Protein AF-A0A968N9K6-F1 (afdb_monomer)

Foldseek 3Di:
DDDDQLLNVLLCVLVCVVVDPPPPPPDPLVVLVRNDDVLQVPFDAPDPDFQDAKAFDPVLLVLVVVQLQCVQLVLLVVCLVVVVQWALDDPPPDPDSPDRQGRQWEKAQLPLDPPDLVVLQCLLVVPLDFAKDFDGFNAQKGKIFTFRDDWAFSDPPSWTKTKTFGRMMIIGRQAGCPPPPPDPLRHNCVQQVVLLVVVPSPDSCSVLVSLLSRLLNQQLGEYEYEHQDDDDVSSSVSNNVSSYTYGYDYNVVRDPVSSSSSRMTMMIRDDPSRVVVVVVVD

pLDDT: mean 74.85, std 18.44, range [32.0, 96.81]

Mean predicted aligned error: 10.63 Å

Sequence (282 aa):
MTTLSLWQALTAYASGAYAEPLGTKEMPVATMSRVCPPYYAYLPSAYADAALAWFGDPMQMADYTRFVRHALWYAGEYARYAPAQLHGAKKSAVGFAPPSLVFPNGCIDWESIPDTDTFWTEMALSGLSGGGWVDPDLTTIGSTSWEHHRQIVIQENPCLVTVRRRVFSLITSDATLDPYEANPRRQFYPQVVAPLVRLGRQSRNARQAWLRVMFAFCAGKPFVYYSEHTPDPAIIALAAEHGVPFLHLPLSKLPAEHVADHRTFLFAQLSSPQYLTLREHY

Structure (mmCIF, N/CA/C/O backbone):
data_AF-A0A968N9K6-F1
#
_entry.id   AF-A0A968N9K6-F1
#
loop_
_atom_site.group_PDB
_atom_site.id
_atom_site.type_symbol
_atom_site.label_atom_id
_atom_site.label_alt_id
_atom_site.label_comp_id
_atom_site.label_asym_id
_atom_site.label_entity_id
_atom_site.label_seq_id
_atom_site.pdbx_PDB_ins_code
_atom_site.Cartn_x
_atom_site.Cartn_y
_atom_site.Cartn_z
_atom_site.occupancy
_atom_site.B_iso_or_equiv
_atom_site.auth_seq_id
_atom_site.auth_comp_id
_atom_site.auth_asym_id
_atom_site.auth_atom_id
_atom_site.pdbx_PDB_model_num
ATOM 1 N N . MET A 1 1 ? 21.902 -30.862 -8.487 1.00 35.22 1 MET A N 1
ATOM 2 C CA . MET A 1 1 ? 21.796 -29.388 -8.436 1.00 35.22 1 MET A CA 1
ATOM 3 C C . MET A 1 1 ? 20.330 -29.034 -8.267 1.00 35.22 1 MET A C 1
ATOM 5 O O . MET A 1 1 ? 19.568 -29.176 -9.211 1.00 35.22 1 MET A O 1
ATOM 9 N N . THR A 1 2 ? 19.916 -28.691 -7.053 1.00 32.00 2 THR A N 1
ATOM 10 C CA . THR A 1 2 ? 18.544 -28.289 -6.724 1.00 32.00 2 THR A CA 1
ATOM 11 C C . THR A 1 2 ? 18.312 -26.860 -7.206 1.00 32.00 2 THR A C 1
ATOM 13 O O . THR A 1 2 ? 19.017 -25.938 -6.805 1.00 32.00 2 THR A O 1
ATOM 16 N N . THR A 1 3 ? 17.368 -26.673 -8.123 1.00 35.00 3 THR A N 1
ATOM 17 C CA . THR A 1 3 ? 16.977 -25.352 -8.618 1.00 35.00 3 THR A CA 1
ATOM 18 C C . THR A 1 3 ? 16.121 -24.655 -7.568 1.00 35.00 3 THR A C 1
ATOM 20 O O . THR A 1 3 ? 14.994 -25.081 -7.327 1.00 35.00 3 THR A O 1
ATOM 23 N N . LEU A 1 4 ? 16.655 -23.602 -6.946 1.00 38.09 4 LEU A N 1
ATOM 24 C CA . LEU A 1 4 ? 15.855 -22.664 -6.159 1.00 38.09 4 LEU A CA 1
ATOM 25 C C . LEU A 1 4 ? 14.840 -21.995 -7.090 1.00 38.09 4 LEU A C 1
ATOM 27 O O . LEU A 1 4 ? 15.186 -21.577 -8.198 1.00 38.09 4 LEU A O 1
ATOM 31 N N . SER A 1 5 ? 13.589 -21.917 -6.648 1.00 49.44 5 SER A N 1
ATOM 32 C CA . SER A 1 5 ? 12.586 -21.095 -7.324 1.00 49.44 5 SER A CA 1
ATOM 33 C C . SER A 1 5 ? 12.990 -19.617 -7.254 1.00 49.44 5 SER A C 1
ATOM 35 O O . SER A 1 5 ? 13.683 -19.201 -6.321 1.00 49.44 5 SER A O 1
ATOM 37 N N . LEU A 1 6 ? 12.533 -18.821 -8.227 1.00 45.75 6 LEU A N 1
ATOM 38 C CA . LEU A 1 6 ? 12.672 -17.359 -8.230 1.00 45.75 6 LEU A CA 1
ATOM 39 C C . LEU A 1 6 ? 12.293 -16.759 -6.869 1.00 45.75 6 LEU A C 1
ATOM 41 O O . LEU A 1 6 ? 13.007 -15.924 -6.321 1.00 45.75 6 LEU A O 1
ATOM 45 N N . TRP A 1 7 ? 11.220 -17.286 -6.287 1.00 47.84 7 TRP A N 1
ATOM 46 C CA . TRP A 1 7 ? 10.734 -16.907 -4.974 1.00 47.84 7 TRP A CA 1
ATOM 47 C C . TRP A 1 7 ? 11.733 -17.193 -3.866 1.00 47.84 7 TRP A C 1
ATOM 49 O O . TRP A 1 7 ? 12.094 -16.275 -3.154 1.00 47.84 7 TRP A O 1
ATOM 59 N N . GLN A 1 8 ? 12.301 -18.394 -3.776 1.00 51.62 8 GLN A N 1
ATOM 60 C CA . GLN A 1 8 ? 13.286 -18.692 -2.730 1.00 51.62 8 GLN A CA 1
ATOM 61 C C . GLN A 1 8 ? 14.559 -17.834 -2.834 1.00 51.62 8 GLN A C 1
ATOM 63 O O . GLN A 1 8 ? 15.148 -17.498 -1.808 1.00 51.62 8 GLN A O 1
ATOM 68 N N . ALA A 1 9 ? 14.977 -17.455 -4.048 1.00 50.41 9 ALA A N 1
ATOM 69 C CA . ALA A 1 9 ? 16.102 -16.539 -4.246 1.00 50.41 9 ALA A CA 1
ATOM 70 C C . ALA A 1 9 ? 15.764 -15.104 -3.795 1.00 50.41 9 ALA A C 1
ATOM 72 O O . ALA A 1 9 ? 16.579 -14.457 -3.135 1.00 50.41 9 ALA A O 1
ATOM 73 N N . LEU A 1 10 ? 14.548 -14.629 -4.086 1.00 47.53 10 LEU A N 1
ATOM 74 C CA . LEU A 1 10 ? 14.050 -13.324 -3.640 1.00 47.53 10 LEU A CA 1
ATOM 75 C C . LEU A 1 10 ? 13.787 -13.292 -2.124 1.00 47.53 10 LEU A C 1
ATOM 77 O O . LEU A 1 10 ? 14.144 -12.315 -1.472 1.00 47.53 10 LEU A O 1
ATOM 81 N N . THR A 1 11 ? 13.267 -14.370 -1.535 1.00 49.38 11 THR A N 1
ATOM 82 C CA . THR A 1 11 ? 13.037 -14.509 -0.088 1.00 49.38 11 THR A CA 1
ATOM 83 C C . THR A 1 11 ? 14.357 -14.581 0.688 1.00 49.38 11 THR A C 1
ATOM 85 O O . THR A 1 11 ? 14.479 -13.956 1.740 1.00 49.38 11 THR A O 1
ATOM 88 N N . ALA A 1 12 ? 15.375 -15.282 0.169 1.00 49.84 12 ALA A N 1
ATOM 89 C CA . ALA A 1 12 ? 16.716 -15.313 0.767 1.00 49.84 12 ALA A CA 1
ATOM 90 C C . ALA A 1 12 ? 17.407 -13.938 0.732 1.00 49.84 12 ALA A C 1
ATOM 92 O O . ALA A 1 12 ? 18.159 -13.589 1.641 1.00 49.84 12 ALA A O 1
ATOM 93 N N . TYR A 1 13 ? 17.127 -13.133 -0.293 1.00 45.72 13 TYR A N 1
ATOM 94 C CA . TYR A 1 13 ? 17.539 -11.735 -0.324 1.00 45.72 13 TYR A CA 1
ATOM 95 C C . TYR A 1 13 ? 16.730 -10.879 0.673 1.00 45.72 13 TYR A C 1
ATOM 97 O O . TYR A 1 13 ? 17.300 -10.094 1.432 1.00 45.72 13 TYR A O 1
ATOM 105 N N . ALA A 1 14 ? 15.407 -11.065 0.736 1.00 45.16 14 ALA A N 1
ATOM 106 C CA . ALA A 1 14 ? 14.503 -10.312 1.608 1.00 45.16 14 ALA A CA 1
ATOM 107 C C . ALA A 1 14 ? 14.769 -10.526 3.110 1.00 45.16 14 ALA A C 1
ATOM 109 O O . ALA A 1 14 ? 14.586 -9.594 3.899 1.00 45.16 14 ALA A O 1
ATOM 110 N N . SER A 1 15 ? 15.245 -11.713 3.502 1.00 46.97 15 SER A N 1
ATOM 111 C CA . SER A 1 15 ? 15.564 -12.071 4.891 1.00 46.97 15 SER A CA 1
ATOM 112 C C . SER A 1 15 ? 16.865 -11.462 5.425 1.00 46.97 15 SER A C 1
ATOM 114 O O . SER A 1 15 ? 17.189 -11.655 6.595 1.00 46.97 15 SER A O 1
ATOM 116 N N . GLY A 1 16 ? 17.621 -10.725 4.602 1.00 41.38 16 GLY A N 1
ATOM 117 C CA . GLY A 1 16 ? 18.909 -10.165 5.015 1.00 41.38 16 GLY A CA 1
ATOM 118 C C . GLY A 1 16 ? 20.018 -11.212 5.150 1.00 41.38 16 GLY A C 1
ATOM 119 O O . GLY A 1 16 ? 21.064 -10.910 5.714 1.00 41.38 16 GLY A O 1
ATOM 120 N N . ALA A 1 17 ? 19.842 -12.423 4.604 1.00 46.47 17 ALA A N 1
ATOM 121 C CA . ALA A 1 17 ? 20.893 -13.448 4.588 1.00 46.47 17 ALA A CA 1
ATOM 122 C C . ALA A 1 17 ? 22.126 -13.045 3.744 1.00 46.47 17 ALA A C 1
ATOM 124 O O . ALA A 1 17 ? 23.172 -13.683 3.831 1.00 46.47 17 ALA A O 1
ATOM 125 N N . TYR A 1 18 ? 22.023 -11.954 2.977 1.00 40.56 18 TYR A N 1
ATOM 126 C CA . TYR A 1 18 ? 23.130 -11.256 2.321 1.00 40.56 18 TYR A CA 1
ATOM 127 C C . TYR A 1 18 ? 23.367 -9.895 2.996 1.00 40.56 18 TYR A C 1
ATOM 129 O O . TYR A 1 18 ? 23.106 -8.845 2.416 1.00 40.56 18 TYR A O 1
ATOM 137 N N . ALA A 1 19 ? 23.823 -9.915 4.249 1.00 34.16 19 ALA A N 1
ATOM 138 C CA . ALA A 1 19 ? 24.175 -8.717 5.018 1.00 34.16 19 ALA A CA 1
ATOM 139 C C . ALA A 1 19 ? 25.636 -8.263 4.824 1.00 34.16 19 ALA A C 1
ATOM 141 O O . ALA A 1 19 ? 26.124 -7.437 5.593 1.00 34.16 19 ALA A O 1
ATOM 142 N N . GLU A 1 20 ? 26.351 -8.777 3.819 1.00 33.53 20 GLU A N 1
ATOM 143 C CA . GLU A 1 20 ? 27.633 -8.187 3.433 1.00 33.53 20 GLU A CA 1
ATOM 144 C C . GLU A 1 20 ? 27.434 -7.126 2.347 1.00 33.53 20 GLU A C 1
ATOM 146 O O . GLU A 1 20 ? 26.631 -7.325 1.427 1.00 33.53 20 GLU A O 1
ATOM 151 N N . PRO A 1 21 ? 28.172 -6.002 2.408 1.00 35.03 21 PRO A N 1
ATOM 152 C CA . PRO A 1 21 ? 28.187 -5.048 1.318 1.00 35.03 21 PRO A CA 1
ATOM 153 C C . PRO A 1 21 ? 28.723 -5.778 0.088 1.00 35.03 21 PRO A C 1
ATOM 155 O O . PRO A 1 21 ? 29.907 -6.103 0.012 1.00 35.03 21 PRO A O 1
ATOM 158 N N . LEU A 1 22 ? 27.850 -6.044 -0.885 1.00 39.09 22 LEU A N 1
ATOM 159 C CA . LEU A 1 22 ? 28.257 -6.460 -2.222 1.00 39.09 22 LEU A CA 1
ATOM 160 C C . LEU A 1 22 ? 29.026 -5.292 -2.846 1.00 39.09 22 LEU A C 1
ATOM 162 O O . LEU A 1 22 ? 28.484 -4.478 -3.593 1.00 39.09 22 LEU A O 1
ATOM 166 N N . GLY A 1 23 ? 30.309 -5.185 -2.508 1.00 35.34 23 GLY A N 1
ATOM 167 C CA . GLY A 1 23 ? 31.266 -4.444 -3.302 1.00 35.34 23 GLY A CA 1
ATOM 168 C C . GLY A 1 23 ? 31.268 -5.079 -4.680 1.00 35.34 23 GLY A C 1
ATOM 169 O O . GLY A 1 23 ? 31.689 -6.221 -4.786 1.00 35.34 23 GLY A O 1
ATOM 170 N N . THR A 1 24 ? 30.699 -4.376 -5.665 1.00 36.84 24 THR A N 1
ATOM 171 C CA . THR A 1 24 ? 30.835 -4.516 -7.134 1.00 36.84 24 THR A CA 1
ATOM 172 C C . THR A 1 24 ? 31.089 -5.914 -7.722 1.00 36.84 24 THR A C 1
ATOM 174 O O . THR A 1 24 ? 31.651 -6.024 -8.808 1.00 36.84 24 THR A O 1
ATOM 177 N N . LYS A 1 25 ? 30.695 -7.001 -7.058 1.00 35.78 25 LYS A N 1
ATOM 178 C CA . LYS A 1 25 ? 30.756 -8.346 -7.615 1.00 35.78 25 LYS A CA 1
ATOM 179 C C . LYS A 1 25 ? 29.511 -8.507 -8.458 1.00 35.78 25 LYS A C 1
ATOM 181 O O . LYS A 1 25 ? 28.428 -8.765 -7.938 1.00 35.78 25 LYS A O 1
ATOM 186 N N . GLU A 1 26 ? 29.693 -8.281 -9.752 1.00 36.19 26 GLU A N 1
ATOM 187 C CA . GLU A 1 26 ? 28.738 -8.627 -10.795 1.00 36.19 26 GLU A CA 1
ATOM 188 C C . GLU A 1 26 ? 28.178 -10.025 -10.512 1.00 36.19 26 GLU A C 1
ATOM 190 O O . GLU A 1 26 ? 28.916 -11.014 -10.451 1.00 36.19 26 GLU A O 1
ATOM 195 N N . MET A 1 27 ? 26.867 -10.110 -10.276 1.00 37.47 27 MET A N 1
ATOM 196 C CA . MET A 1 27 ? 26.201 -11.405 -10.267 1.00 37.47 27 MET A CA 1
ATOM 197 C C . MET A 1 27 ? 26.326 -12.001 -11.676 1.00 37.47 27 MET A C 1
ATOM 199 O O . MET A 1 27 ? 26.042 -11.304 -12.650 1.00 37.47 27 MET A O 1
ATOM 203 N N . PRO A 1 28 ? 26.737 -13.273 -11.821 1.00 35.06 28 PRO A N 1
ATOM 204 C CA . PRO A 1 28 ? 26.921 -13.869 -13.136 1.00 35.06 28 PRO A CA 1
ATOM 205 C C . PRO A 1 28 ? 25.602 -13.877 -13.923 1.00 35.06 28 PRO A C 1
ATOM 207 O O . PRO A 1 28 ? 24.586 -14.399 -13.460 1.00 35.06 28 PRO A O 1
ATOM 210 N N . VAL A 1 29 ? 25.656 -13.328 -15.140 1.00 38.12 29 VAL A N 1
ATOM 211 C CA . VAL A 1 29 ? 24.548 -13.119 -16.098 1.00 38.12 29 VAL A CA 1
ATOM 212 C C . VAL A 1 29 ? 23.684 -14.374 -16.319 1.00 38.12 29 VAL A C 1
ATOM 214 O O . VAL A 1 29 ? 22.474 -14.280 -16.521 1.00 38.12 29 VAL A O 1
ATOM 217 N N . ALA A 1 30 ? 24.264 -15.573 -16.199 1.00 32.09 30 ALA A N 1
ATOM 218 C CA . ALA A 1 30 ? 23.545 -16.842 -16.346 1.00 32.09 30 ALA A CA 1
ATOM 219 C C . ALA A 1 30 ? 22.471 -17.081 -15.262 1.00 32.09 30 ALA A C 1
ATOM 221 O O . ALA A 1 30 ? 21.469 -17.746 -15.529 1.00 32.09 30 ALA A O 1
ATOM 222 N N . THR A 1 31 ? 22.635 -16.510 -14.064 1.00 40.12 31 THR A N 1
ATOM 223 C CA . THR A 1 31 ? 21.651 -16.603 -12.973 1.00 40.12 31 THR A CA 1
ATOM 224 C C . THR A 1 31 ? 20.491 -15.622 -13.180 1.00 40.12 31 THR A C 1
ATOM 226 O O . THR A 1 31 ? 19.379 -15.898 -12.742 1.00 40.12 31 THR A O 1
ATOM 229 N N . MET A 1 32 ? 20.713 -14.517 -13.905 1.00 35.72 32 MET A N 1
ATOM 230 C CA . MET A 1 32 ? 19.712 -13.463 -14.127 1.00 35.72 32 MET A CA 1
ATOM 231 C C . MET A 1 32 ? 18.606 -13.869 -15.114 1.00 35.72 32 MET A C 1
ATOM 233 O O . MET A 1 32 ? 17.462 -13.457 -14.937 1.00 35.72 32 MET A O 1
ATOM 237 N N . SER A 1 33 ? 18.885 -14.747 -16.092 1.00 37.03 33 SER A N 1
ATOM 238 C CA . SER A 1 33 ? 17.861 -15.189 -17.066 1.00 37.03 33 SER A CA 1
ATOM 239 C C . SER A 1 33 ? 16.716 -16.013 -16.454 1.00 37.03 33 SER A C 1
ATOM 241 O O . SER A 1 33 ? 15.675 -16.178 -17.080 1.00 37.03 33 SER A O 1
ATOM 243 N N . ARG A 1 34 ? 16.878 -16.507 -15.216 1.00 46.59 34 ARG A N 1
ATOM 244 C CA . ARG A 1 34 ? 15.819 -17.193 -14.451 1.00 46.59 34 ARG A CA 1
ATOM 245 C C . ARG A 1 34 ? 15.065 -16.275 -13.483 1.00 46.59 34 ARG A C 1
ATOM 247 O O . ARG A 1 34 ? 14.160 -16.748 -12.801 1.00 46.59 34 ARG A O 1
ATOM 254 N N . VAL A 1 35 ? 15.464 -15.004 -13.388 1.00 60.84 35 VAL A N 1
ATOM 255 C CA . VAL A 1 35 ? 14.950 -14.040 -12.402 1.00 60.84 35 VAL A CA 1
ATOM 256 C C . VAL A 1 35 ? 13.948 -13.064 -13.010 1.00 60.84 35 VAL A C 1
ATOM 258 O O . VAL A 1 35 ? 13.033 -12.618 -12.324 1.00 60.84 35 VAL A O 1
ATOM 261 N N . CYS A 1 36 ? 14.077 -12.767 -14.301 1.00 65.19 36 CYS A N 1
ATOM 262 C CA . CYS A 1 36 ? 13.123 -11.930 -15.012 1.00 65.19 36 CYS A CA 1
ATOM 263 C C . CYS A 1 36 ? 11.962 -12.784 -15.551 1.00 65.19 36 CYS A C 1
ATOM 265 O O . CYS A 1 36 ? 12.223 -13.764 -16.257 1.00 65.19 36 CYS A O 1
ATOM 267 N N . PRO A 1 37 ? 10.693 -12.448 -15.249 1.00 76.50 37 PRO A N 1
ATOM 268 C CA . PRO A 1 37 ? 9.554 -13.085 -15.892 1.00 76.50 37 PRO A CA 1
ATOM 269 C C . PRO A 1 37 ? 9.687 -13.073 -17.424 1.00 76.50 37 PRO A C 1
ATOM 271 O O . PRO A 1 37 ? 10.064 -12.048 -18.000 1.00 76.50 37 PRO A O 1
ATOM 274 N N . PRO A 1 38 ? 9.379 -14.192 -18.106 1.00 77.81 38 PRO A N 1
ATOM 275 C CA . PRO A 1 38 ? 9.719 -14.373 -19.516 1.00 77.81 38 PRO A CA 1
ATOM 276 C C . PRO A 1 38 ? 9.086 -13.307 -20.412 1.00 77.81 38 PRO A C 1
ATOM 278 O O . PRO A 1 38 ? 9.705 -12.875 -21.376 1.00 77.81 38 PRO A O 1
ATOM 281 N N . TYR A 1 39 ? 7.890 -12.824 -20.076 1.00 80.81 39 TYR A N 1
ATOM 282 C CA . TYR A 1 39 ? 7.190 -11.821 -20.875 1.00 80.81 39 TYR A CA 1
ATOM 283 C C . TYR A 1 39 ? 7.886 -10.449 -20.898 1.00 80.81 39 TYR A C 1
ATOM 285 O O . TYR A 1 39 ? 7.716 -9.731 -21.875 1.00 80.81 39 TYR A O 1
ATOM 293 N N . TYR A 1 40 ? 8.722 -10.096 -19.911 1.00 82.81 40 TYR A N 1
ATOM 294 C CA . TYR A 1 40 ? 9.534 -8.870 -19.977 1.00 82.81 40 TYR A CA 1
ATOM 295 C C . TYR A 1 40 ? 10.735 -8.998 -20.919 1.00 82.81 40 TYR A C 1
ATOM 297 O O . TYR A 1 40 ? 11.210 -7.992 -21.445 1.00 82.81 40 TYR A O 1
ATOM 305 N N . ALA A 1 41 ? 11.236 -10.217 -21.135 1.00 82.00 41 ALA A N 1
ATOM 306 C CA . ALA A 1 41 ? 12.383 -10.467 -22.006 1.00 82.00 41 ALA A CA 1
ATOM 307 C C . ALA A 1 41 ? 12.020 -10.367 -23.498 1.00 82.00 41 ALA A C 1
ATOM 309 O O . ALA A 1 41 ? 12.891 -10.116 -24.328 1.00 82.00 41 ALA A O 1
ATOM 310 N N . TYR A 1 42 ? 10.738 -10.544 -23.834 1.00 81.50 42 TYR A N 1
ATOM 311 C CA . TYR A 1 42 ? 10.233 -10.520 -25.211 1.00 81.50 42 TYR A CA 1
ATOM 312 C C . TYR A 1 42 ? 9.569 -9.197 -25.605 1.00 81.50 42 TYR A C 1
ATOM 314 O O . TYR A 1 42 ? 9.016 -9.099 -26.701 1.00 81.50 42 TYR A O 1
ATOM 322 N N . LEU A 1 43 ? 9.605 -8.182 -24.737 1.00 81.44 43 LEU A N 1
ATOM 323 C CA . LEU A 1 43 ? 9.055 -6.876 -25.083 1.00 81.44 43 LEU A CA 1
ATOM 324 C C . LEU A 1 43 ? 9.843 -6.227 -26.228 1.00 81.44 43 LEU A C 1
ATOM 326 O O . LEU A 1 43 ? 11.054 -6.429 -26.348 1.00 81.44 43 LEU A O 1
ATOM 330 N N . PRO A 1 44 ? 9.186 -5.410 -27.068 1.00 76.62 44 PRO A N 1
ATOM 331 C CA . PRO A 1 44 ? 9.914 -4.589 -28.022 1.00 76.62 44 PRO A CA 1
ATOM 332 C C . PRO A 1 44 ? 10.876 -3.672 -27.261 1.00 76.62 44 PRO A C 1
ATOM 334 O O . PRO A 1 44 ? 10.564 -3.235 -26.150 1.00 76.62 44 PRO A O 1
ATOM 337 N N . SER A 1 45 ? 12.035 -3.361 -27.850 1.00 74.06 45 SER A N 1
ATOM 338 C CA . SER A 1 45 ? 12.956 -2.369 -27.281 1.00 74.06 45 SER A CA 1
ATOM 339 C C . SER A 1 45 ? 12.193 -1.088 -26.960 1.00 74.06 45 SER A C 1
ATOM 341 O O . SER A 1 45 ? 11.357 -0.658 -27.760 1.00 74.06 45 SER A O 1
ATOM 343 N N . ALA A 1 46 ? 12.486 -0.466 -25.817 1.00 65.50 46 ALA A N 1
ATOM 344 C CA . ALA A 1 46 ? 12.047 0.895 -25.562 1.00 65.50 46 ALA A CA 1
ATOM 345 C C . ALA A 1 46 ? 12.707 1.791 -26.626 1.00 65.50 46 ALA A C 1
ATOM 347 O O . ALA A 1 46 ? 13.859 2.197 -26.494 1.00 65.50 46 ALA A O 1
ATOM 348 N N . TYR A 1 47 ? 12.028 2.016 -27.754 1.00 57.03 47 TYR A N 1
ATOM 349 C CA . TYR A 1 47 ? 12.367 3.111 -28.661 1.00 57.03 47 TYR A CA 1
ATOM 350 C C . TYR A 1 47 ? 12.337 4.415 -27.849 1.00 57.03 47 TYR A C 1
ATOM 352 O O . TYR A 1 47 ? 11.714 4.429 -26.795 1.00 57.03 47 TYR A O 1
ATOM 360 N N . ALA A 1 48 ? 13.024 5.463 -28.320 1.00 53.81 48 ALA A N 1
ATOM 361 C CA . ALA A 1 48 ? 13.440 6.692 -27.613 1.00 53.81 48 ALA A CA 1
ATOM 362 C C . ALA A 1 48 ? 12.401 7.471 -26.757 1.00 53.81 48 ALA A C 1
ATOM 364 O O . ALA A 1 48 ? 12.721 8.538 -26.233 1.00 53.81 48 ALA A O 1
ATOM 365 N N . ASP A 1 49 ? 11.184 6.967 -26.604 1.00 55.91 49 ASP A N 1
ATOM 366 C CA . ASP A 1 49 ? 10.199 7.402 -25.631 1.00 55.91 49 ASP A CA 1
ATOM 367 C C . ASP A 1 49 ? 10.710 7.195 -24.198 1.00 55.91 49 ASP A C 1
ATOM 369 O O . ASP A 1 49 ? 11.231 6.140 -23.823 1.00 55.91 49 ASP A O 1
ATOM 373 N N . ALA A 1 50 ? 10.525 8.219 -23.366 1.00 58.62 50 ALA A N 1
ATOM 374 C CA . ALA A 1 50 ? 10.733 8.100 -21.931 1.00 58.62 50 ALA A CA 1
ATOM 375 C C . ALA A 1 50 ? 9.797 7.026 -21.342 1.00 58.62 50 ALA A C 1
ATOM 377 O O . ALA A 1 50 ? 8.712 6.775 -21.868 1.00 58.62 50 ALA A O 1
ATOM 378 N N . ALA A 1 51 ? 10.193 6.403 -20.229 1.00 58.56 51 ALA A N 1
ATOM 379 C CA . ALA A 1 51 ? 9.301 5.516 -19.486 1.00 58.56 51 ALA A CA 1
ATOM 380 C C . ALA A 1 51 ? 8.034 6.286 -19.063 1.00 58.56 51 ALA A C 1
ATOM 382 O O . ALA A 1 51 ? 8.126 7.319 -18.399 1.00 58.56 51 ALA A O 1
ATOM 383 N N . LEU A 1 52 ? 6.862 5.788 -19.464 1.00 63.34 52 LEU A N 1
ATOM 384 C CA . LEU A 1 52 ? 5.560 6.439 -19.264 1.00 63.34 52 LEU A CA 1
ATOM 385 C C . LEU A 1 52 ? 4.612 5.617 -18.384 1.00 63.34 52 LEU A C 1
ATOM 387 O O . LEU A 1 52 ? 3.616 6.157 -17.907 1.00 63.34 52 LEU A O 1
ATOM 391 N N . ALA A 1 53 ? 4.912 4.337 -18.157 1.00 63.44 53 ALA A N 1
ATOM 392 C CA . ALA A 1 53 ? 4.058 3.438 -17.397 1.00 63.44 53 ALA A CA 1
ATOM 393 C C . ALA A 1 53 ? 4.860 2.518 -16.469 1.00 63.44 53 ALA A C 1
ATOM 395 O O . ALA A 1 53 ? 6.033 2.211 -16.708 1.00 63.44 53 ALA A O 1
ATOM 396 N N . TRP A 1 54 ? 4.190 2.070 -15.409 1.00 69.62 54 TRP A N 1
ATOM 397 C CA . TRP A 1 54 ? 4.746 1.205 -14.374 1.00 69.62 54 TRP A CA 1
ATOM 398 C C . TRP A 1 54 ? 3.903 -0.057 -14.263 1.00 69.62 54 TRP A C 1
ATOM 400 O O . TRP A 1 54 ? 2.692 0.022 -14.059 1.00 69.62 54 TRP A O 1
ATOM 410 N N . PHE A 1 55 ? 4.541 -1.216 -14.394 1.00 72.75 55 PHE A N 1
ATOM 411 C CA . PHE A 1 55 ? 3.851 -2.503 -14.411 1.00 72.75 55 PHE A CA 1
ATOM 412 C C . PHE A 1 55 ? 4.554 -3.500 -13.494 1.00 72.75 55 PHE A C 1
ATOM 414 O O . PHE A 1 55 ? 5.785 -3.540 -13.419 1.00 72.75 55 PHE A O 1
ATOM 421 N N . GLY A 1 56 ? 3.758 -4.264 -12.756 1.00 73.94 56 GLY A N 1
ATOM 422 C CA . GLY A 1 56 ? 4.234 -5.315 -11.865 1.00 73.94 56 GLY A CA 1
ATOM 423 C C . GLY A 1 56 ? 4.065 -6.672 -12.518 1.00 73.94 56 GLY A C 1
ATOM 424 O O . GLY A 1 56 ? 3.473 -6.805 -13.581 1.00 73.94 56 GLY A O 1
ATOM 425 N N . ASP A 1 57 ? 4.592 -7.709 -11.884 1.00 77.12 57 ASP A N 1
ATOM 426 C CA . ASP A 1 57 ? 4.277 -9.063 -12.325 1.00 77.12 57 ASP A CA 1
ATOM 427 C C . ASP A 1 57 ? 2.772 -9.359 -12.114 1.00 77.12 57 ASP A C 1
ATOM 429 O O . ASP A 1 57 ? 2.299 -9.196 -10.985 1.00 77.12 57 ASP A O 1
ATOM 433 N N . PRO A 1 58 ? 2.003 -9.779 -13.145 1.00 73.06 58 PRO A N 1
ATOM 434 C CA . PRO A 1 58 ? 0.558 -9.987 -13.020 1.00 73.06 58 PRO A CA 1
ATOM 435 C C . PRO A 1 58 ? 0.168 -10.982 -11.926 1.00 73.06 58 PRO A C 1
ATOM 437 O O . PRO A 1 58 ? -0.836 -10.780 -11.240 1.00 73.06 58 PRO A O 1
ATOM 440 N N . MET A 1 59 ? 0.963 -12.040 -11.722 1.00 73.25 59 MET A N 1
ATOM 441 C CA . MET A 1 59 ? 0.715 -13.002 -10.648 1.00 73.25 59 MET A CA 1
ATOM 442 C C . MET A 1 59 ? 0.947 -12.340 -9.292 1.00 73.25 59 MET A C 1
ATOM 444 O O . MET A 1 59 ? 0.078 -12.411 -8.423 1.00 73.25 59 MET A O 1
ATOM 448 N N . GLN A 1 60 ? 2.052 -11.602 -9.140 1.00 78.38 60 GLN A N 1
ATOM 449 C CA . GLN A 1 60 ? 2.318 -10.839 -7.915 1.00 78.38 60 GLN A CA 1
ATOM 450 C C . GLN A 1 60 ? 1.219 -9.814 -7.625 1.00 78.38 60 GLN A C 1
ATOM 452 O O . GLN A 1 60 ? 0.855 -9.618 -6.469 1.00 78.38 60 GLN A O 1
ATOM 457 N N . MET A 1 61 ? 0.669 -9.168 -8.653 1.00 80.69 61 MET A N 1
ATOM 458 C CA . MET A 1 61 ? -0.392 -8.168 -8.517 1.00 80.69 61 MET A CA 1
ATOM 459 C C . MET A 1 61 ? -1.734 -8.793 -8.126 1.00 80.69 61 MET A C 1
ATOM 461 O O . MET A 1 61 ? -2.431 -8.267 -7.250 1.00 80.69 61 MET A O 1
ATOM 465 N N . ALA A 1 62 ? -2.099 -9.922 -8.739 1.00 83.50 62 ALA A N 1
ATOM 466 C CA . ALA A 1 62 ? -3.301 -10.669 -8.384 1.00 83.50 62 ALA A CA 1
ATOM 467 C C . ALA A 1 62 ? -3.219 -11.196 -6.944 1.00 83.50 62 ALA A C 1
ATOM 469 O O . ALA A 1 62 ? -4.171 -11.048 -6.170 1.00 83.50 62 ALA A O 1
ATOM 470 N N . ASP A 1 63 ? -2.069 -11.747 -6.559 1.00 86.31 63 ASP A N 1
ATOM 471 C CA . ASP A 1 63 ? -1.845 -12.248 -5.207 1.00 86.31 63 ASP A CA 1
ATOM 472 C C . ASP A 1 63 ? -1.789 -11.110 -4.184 1.00 86.31 63 ASP A C 1
ATOM 474 O O . ASP A 1 63 ? -2.441 -11.197 -3.144 1.00 86.31 63 ASP A O 1
ATOM 478 N N . TYR A 1 64 ? -1.150 -9.982 -4.511 1.00 88.56 64 TYR A N 1
ATOM 479 C CA . TYR A 1 64 ? -1.171 -8.788 -3.664 1.00 88.56 64 TYR A CA 1
ATOM 480 C C . TYR A 1 64 ? -2.590 -8.236 -3.482 1.00 88.56 64 TYR A C 1
ATOM 482 O O . TYR A 1 64 ? -2.988 -7.884 -2.373 1.00 88.56 64 TYR A O 1
ATOM 490 N N . THR A 1 65 ? -3.406 -8.231 -4.539 1.00 90.44 65 THR A N 1
ATOM 491 C CA . THR A 1 65 ? -4.821 -7.843 -4.455 1.00 90.44 65 THR A CA 1
ATOM 492 C C . THR A 1 65 ? -5.592 -8.740 -3.488 1.00 90.44 65 THR A C 1
ATOM 494 O O . THR A 1 65 ? -6.358 -8.244 -2.657 1.00 90.44 65 THR A O 1
ATOM 497 N N . ARG A 1 66 ? -5.397 -10.063 -3.568 1.00 90.62 66 ARG A N 1
ATOM 498 C CA . ARG A 1 66 ? -6.016 -11.019 -2.636 1.00 90.62 66 ARG A CA 1
ATOM 499 C C . ARG A 1 66 ? -5.549 -10.773 -1.208 1.00 90.62 66 ARG A C 1
ATOM 501 O O . ARG A 1 66 ? -6.381 -10.732 -0.305 1.00 90.62 66 ARG A O 1
ATOM 508 N N . PHE A 1 67 ? -4.252 -10.556 -1.020 1.00 92.12 67 PHE A N 1
ATOM 509 C CA . PHE A 1 67 ? -3.660 -10.253 0.275 1.00 92.12 67 PHE A CA 1
ATOM 510 C C . PHE A 1 67 ? -4.244 -8.979 0.896 1.00 92.12 67 PHE A C 1
ATOM 512 O O . PHE A 1 67 ? -4.702 -9.015 2.036 1.00 92.12 67 PHE A O 1
ATOM 519 N N . VAL A 1 68 ? -4.317 -7.877 0.145 1.00 93.12 68 VAL A N 1
ATOM 520 C CA . VAL A 1 68 ? -4.903 -6.614 0.618 1.00 93.12 68 VAL A CA 1
ATOM 521 C C . VAL A 1 68 ? -6.368 -6.801 0.999 1.00 93.12 68 VAL A C 1
ATOM 523 O O . VAL A 1 68 ? -6.779 -6.387 2.082 1.00 93.12 68 VAL A O 1
ATOM 526 N N . ARG A 1 69 ? -7.161 -7.475 0.158 1.00 93.19 69 ARG A N 1
ATOM 527 C CA . ARG A 1 69 ? -8.567 -7.769 0.478 1.00 93.19 69 ARG A CA 1
ATOM 528 C C . ARG A 1 69 ? -8.695 -8.605 1.746 1.00 93.19 69 ARG A C 1
ATOM 530 O O . ARG A 1 69 ? -9.555 -8.309 2.569 1.00 93.19 69 ARG A O 1
ATOM 537 N N . HIS A 1 70 ? -7.838 -9.609 1.918 1.00 93.00 70 HIS A N 1
ATOM 538 C CA . HIS A 1 70 ? -7.806 -10.426 3.125 1.00 93.00 70 HIS A CA 1
ATOM 539 C C . HIS A 1 70 ? -7.449 -9.594 4.364 1.00 93.00 70 HIS A C 1
ATOM 541 O O . HIS A 1 70 ? -8.158 -9.668 5.362 1.00 93.00 70 HIS A O 1
ATOM 547 N N . ALA A 1 71 ? -6.409 -8.758 4.299 1.00 94.25 71 ALA A N 1
ATOM 548 C CA . ALA A 1 71 ? -5.998 -7.890 5.403 1.00 94.25 71 ALA A CA 1
ATOM 549 C C . ALA A 1 71 ? -7.112 -6.909 5.816 1.00 94.25 71 ALA A C 1
ATOM 551 O O . ALA A 1 71 ? -7.388 -6.729 7.003 1.00 94.25 71 ALA A O 1
ATOM 552 N N . LEU A 1 72 ? -7.790 -6.300 4.845 1.00 95.00 72 LEU A N 1
ATOM 553 C CA . LEU A 1 72 ? -8.905 -5.381 5.081 1.00 95.00 72 LEU A CA 1
ATOM 554 C C . LEU A 1 72 ? -10.147 -6.098 5.640 1.00 95.00 72 LEU A C 1
ATOM 556 O O . LEU A 1 72 ? -10.763 -5.632 6.599 1.00 95.00 72 LEU A O 1
ATOM 560 N N . TRP A 1 73 ? -10.489 -7.268 5.094 1.00 93.50 73 TRP A N 1
ATOM 561 C CA . TRP A 1 73 ? -11.582 -8.099 5.602 1.00 93.50 73 TRP A CA 1
ATOM 562 C C . TRP A 1 73 ? -11.323 -8.575 7.038 1.00 93.50 73 TRP A C 1
ATOM 564 O O . TRP A 1 73 ? -12.199 -8.441 7.893 1.00 93.50 73 TRP A O 1
ATOM 574 N N . TYR A 1 74 ? -10.109 -9.058 7.323 1.00 92.94 74 TYR A N 1
ATOM 575 C CA . TYR A 1 74 ? -9.716 -9.553 8.643 1.00 92.94 74 TYR A CA 1
ATOM 576 C C . TYR A 1 74 ? -9.879 -8.484 9.726 1.00 92.94 74 TYR A C 1
ATOM 578 O O . TYR A 1 74 ? -10.408 -8.771 10.797 1.00 92.94 74 TYR A O 1
ATOM 586 N N . ALA A 1 75 ? -9.492 -7.238 9.441 1.00 92.25 75 ALA A N 1
ATOM 587 C CA 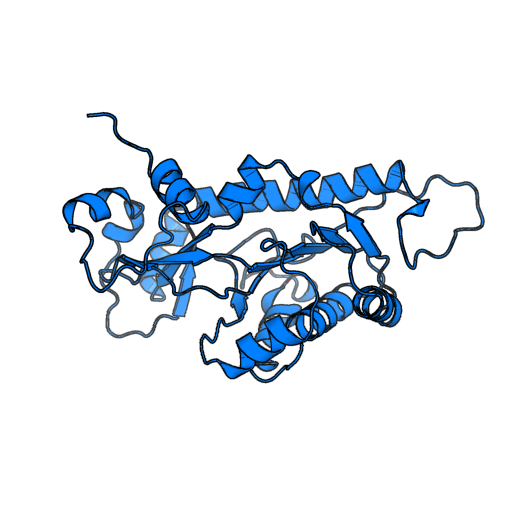. ALA A 1 75 ? -9.686 -6.119 10.360 1.00 92.25 75 ALA A CA 1
ATOM 588 C C . ALA A 1 75 ? -11.168 -5.895 10.700 1.00 92.25 75 ALA A C 1
ATOM 590 O O . ALA A 1 75 ? -11.515 -5.651 11.858 1.00 92.25 75 ALA A O 1
ATOM 591 N N . GLY A 1 76 ? -12.047 -6.036 9.704 1.00 88.69 76 GLY A N 1
ATOM 592 C CA . GLY A 1 76 ? -13.491 -5.954 9.896 1.00 88.69 76 GLY A CA 1
ATOM 593 C C . GLY A 1 76 ? -14.048 -7.066 10.773 1.00 88.69 76 GLY A C 1
ATOM 594 O O . GLY A 1 76 ? -14.840 -6.789 11.672 1.00 88.69 76 GLY A O 1
ATOM 595 N N . GLU A 1 77 ? -13.615 -8.310 10.565 1.00 89.00 77 GLU A N 1
ATOM 596 C CA . GLU A 1 77 ? -13.992 -9.423 11.444 1.00 89.00 77 GLU A CA 1
ATOM 597 C C . GLU A 1 77 ? -13.453 -9.217 12.862 1.00 89.00 77 GLU A C 1
ATOM 599 O O . GLU A 1 77 ? -14.199 -9.328 13.833 1.00 89.00 77 GLU A O 1
ATOM 604 N N . TYR A 1 78 ? -12.186 -8.830 12.998 1.00 87.50 78 TYR A N 1
ATOM 605 C CA . TYR A 1 78 ? -11.555 -8.601 14.292 1.00 87.50 78 TYR A CA 1
ATOM 606 C C . TYR A 1 78 ? -12.283 -7.523 15.108 1.00 87.50 78 TYR A C 1
ATOM 608 O O . TYR A 1 78 ? -12.599 -7.731 16.282 1.00 87.50 78 TYR A O 1
ATOM 616 N N . ALA A 1 79 ? -12.623 -6.390 14.488 1.00 85.38 79 ALA A N 1
ATOM 617 C CA . ALA A 1 79 ? -13.320 -5.299 15.162 1.00 85.38 79 ALA A CA 1
ATOM 618 C C . ALA A 1 79 ? -14.720 -5.686 15.669 1.00 85.38 79 ALA A C 1
ATOM 620 O O . ALA A 1 79 ? -15.192 -5.096 16.643 1.00 85.38 79 ALA A O 1
ATOM 621 N N . ARG A 1 80 ? -15.379 -6.686 15.061 1.00 81.00 80 ARG A N 1
ATOM 622 C CA . ARG A 1 80 ? -16.663 -7.209 15.565 1.00 81.00 80 ARG A CA 1
ATOM 623 C C . ARG A 1 80 ? -16.507 -7.901 16.915 1.00 81.00 80 ARG A C 1
ATOM 625 O O . ARG A 1 80 ? -17.399 -7.789 17.751 1.00 81.00 80 ARG A O 1
ATOM 632 N N . TYR A 1 81 ? -15.388 -8.589 17.133 1.00 81.19 81 TYR A N 1
ATOM 633 C CA . TYR A 1 81 ? -15.121 -9.330 18.369 1.00 81.19 81 TYR A CA 1
ATOM 634 C C . TYR A 1 81 ? -14.351 -8.510 19.414 1.00 81.19 81 TYR A C 1
ATOM 636 O O . TYR A 1 81 ? -14.440 -8.807 20.604 1.00 81.19 81 TYR A O 1
ATOM 644 N N . ALA A 1 82 ? -13.633 -7.462 18.997 1.00 80.12 82 ALA A N 1
ATOM 645 C CA . ALA A 1 82 ? -12.832 -6.605 19.873 1.00 80.12 82 ALA A CA 1
ATOM 646 C C . ALA A 1 82 ? -13.118 -5.095 19.682 1.00 80.12 82 ALA A C 1
ATOM 648 O O . ALA A 1 82 ? -12.191 -4.312 19.457 1.00 80.12 82 ALA A O 1
ATOM 649 N N . PRO A 1 83 ? -14.376 -4.629 19.826 1.00 73.19 83 PRO A N 1
ATOM 650 C CA . PRO A 1 83 ? -14.742 -3.234 19.552 1.00 73.19 83 PRO A CA 1
ATOM 651 C C . PRO A 1 83 ? -14.056 -2.216 20.478 1.00 73.19 83 PRO A C 1
ATOM 653 O O . PRO A 1 83 ? -13.940 -1.046 20.128 1.00 73.19 83 PRO A O 1
ATOM 656 N N . ALA A 1 84 ? -13.567 -2.644 21.649 1.00 72.38 84 ALA A N 1
ATOM 657 C CA . ALA A 1 84 ? -12.842 -1.787 22.589 1.00 72.38 84 ALA A CA 1
ATOM 658 C C . ALA A 1 84 ? -11.474 -1.306 22.065 1.00 72.38 84 ALA A C 1
ATOM 660 O O . ALA A 1 84 ? -10.930 -0.350 22.609 1.00 72.38 84 ALA A O 1
ATOM 661 N N . GLN A 1 85 ? -10.926 -1.951 21.030 1.00 76.75 85 GLN A N 1
ATOM 662 C CA . GLN A 1 85 ? -9.640 -1.585 20.423 1.00 76.75 85 GLN A CA 1
ATOM 663 C C . GLN A 1 85 ? -9.784 -0.561 19.285 1.00 76.75 85 GLN A C 1
ATOM 665 O O . GLN A 1 85 ? -8.791 -0.154 18.688 1.00 76.75 85 GLN A O 1
ATOM 670 N N . LEU A 1 86 ? -11.013 -0.133 18.980 1.00 78.19 86 LEU A N 1
ATOM 671 C CA . LEU A 1 86 ? -11.274 0.875 17.965 1.00 78.19 86 LEU A CA 1
ATOM 672 C C . LEU A 1 86 ? -11.180 2.278 18.573 1.00 78.19 86 LEU A C 1
ATOM 674 O O . LEU A 1 86 ? -12.050 2.713 19.332 1.00 78.19 86 LEU A O 1
ATOM 678 N N . HIS A 1 87 ? -10.134 3.011 18.212 1.00 78.19 87 HIS A N 1
ATOM 679 C CA . HIS A 1 87 ? -9.945 4.394 18.631 1.00 78.19 87 HIS A CA 1
ATOM 680 C C . HIS A 1 87 ? -10.843 5.333 17.816 1.00 78.19 87 HIS A C 1
ATOM 682 O O . HIS A 1 87 ? -11.063 5.129 16.623 1.00 78.19 87 HIS A O 1
ATOM 688 N N . GLY A 1 88 ? -11.382 6.377 18.453 1.00 65.00 88 GLY A N 1
ATOM 689 C CA . GLY A 1 88 ? -12.168 7.412 17.768 1.00 65.00 88 GLY A CA 1
ATOM 690 C C . GLY A 1 88 ? -13.593 7.009 17.361 1.00 65.00 88 GLY A C 1
ATOM 691 O O . GLY A 1 88 ? -14.352 7.857 16.891 1.00 65.00 88 GLY A O 1
ATOM 692 N N . ALA A 1 89 ? -14.015 5.760 17.586 1.00 62.50 89 ALA A N 1
ATOM 693 C CA . ALA A 1 89 ? -15.412 5.384 17.413 1.00 62.50 89 ALA A CA 1
ATOM 694 C C . ALA A 1 89 ? -16.269 6.030 18.508 1.00 62.50 89 ALA A C 1
ATOM 696 O O . ALA A 1 89 ? -16.108 5.751 19.699 1.00 62.50 89 ALA A O 1
ATOM 697 N N . LYS A 1 90 ? -17.215 6.890 18.113 1.00 58.66 90 LYS A N 1
ATOM 698 C CA . LYS A 1 90 ? -18.267 7.341 19.031 1.00 58.66 90 LYS A CA 1
ATOM 699 C C . LYS A 1 90 ? -18.982 6.091 19.543 1.00 58.66 90 LYS A C 1
ATOM 701 O O . LYS A 1 90 ? -19.546 5.349 18.741 1.00 58.66 90 LYS A O 1
ATOM 706 N N . LYS A 1 91 ? -18.957 5.851 20.860 1.00 53.50 91 LYS A N 1
ATOM 707 C CA . LYS A 1 91 ? -19.774 4.802 21.485 1.00 53.50 91 LYS A CA 1
ATOM 708 C C . LYS A 1 91 ? -21.228 5.070 21.100 1.00 53.50 91 LYS A C 1
ATOM 710 O O . LYS A 1 91 ? -21.834 6.010 21.608 1.00 53.50 91 LYS A O 1
ATOM 715 N N . SER A 1 92 ? -21.771 4.281 20.176 1.00 47.09 92 SER A N 1
ATOM 716 C CA . SER A 1 92 ? -23.211 4.252 19.944 1.00 47.09 92 SER A CA 1
ATOM 717 C C . SER A 1 92 ? -23.862 3.863 21.268 1.00 47.09 92 SER A C 1
ATOM 719 O O . SER A 1 92 ? -23.578 2.797 21.808 1.00 47.09 92 SER A O 1
ATOM 721 N N . ALA A 1 93 ? -24.700 4.743 21.815 1.00 41.50 93 ALA A N 1
ATOM 722 C CA . ALA A 1 93 ? -25.401 4.542 23.084 1.00 41.50 93 ALA A CA 1
ATOM 723 C C . ALA A 1 93 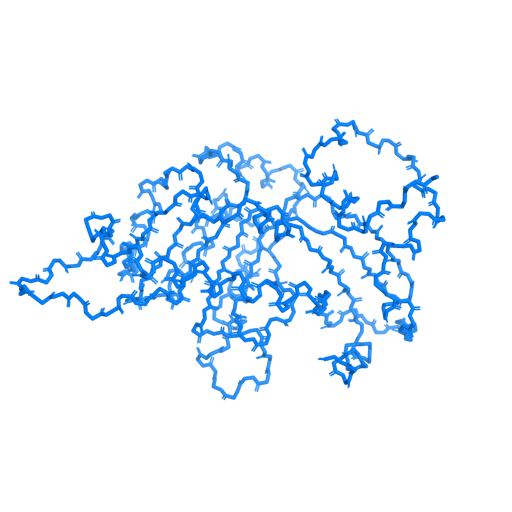? -26.520 3.483 23.002 1.00 41.50 93 ALA A C 1
ATOM 725 O O . ALA A 1 93 ? -27.281 3.307 23.949 1.00 41.50 93 ALA A O 1
ATOM 726 N N . VAL A 1 94 ? -26.641 2.777 21.878 1.00 41.38 94 VAL A N 1
ATOM 727 C CA . VAL A 1 94 ? -27.700 1.804 21.625 1.00 41.38 94 VAL A CA 1
ATOM 728 C C . VAL A 1 94 ? -27.039 0.458 21.364 1.00 41.38 94 VAL A C 1
ATOM 730 O O . VAL A 1 94 ? -26.193 0.364 20.477 1.00 41.38 94 VAL A O 1
ATOM 733 N N . GLY A 1 95 ? -27.418 -0.557 22.151 1.00 40.03 95 GLY A N 1
ATOM 734 C CA . GLY A 1 95 ? -26.930 -1.946 22.132 1.00 40.03 95 GLY A CA 1
ATOM 735 C C . GLY A 1 95 ? -27.238 -2.733 20.854 1.00 40.03 95 GLY A C 1
ATOM 736 O O . GLY A 1 95 ? -27.662 -3.881 20.912 1.00 40.03 95 GLY A O 1
ATOM 737 N N . PHE A 1 96 ? -27.029 -2.112 19.701 1.00 39.47 96 PHE A N 1
ATOM 738 C CA . PHE A 1 96 ? -26.962 -2.757 18.407 1.00 39.47 96 PHE A CA 1
ATOM 739 C C . PHE A 1 96 ? -25.522 -3.208 18.185 1.00 39.47 96 PHE A C 1
ATOM 741 O O . PHE A 1 96 ? -24.600 -2.392 18.255 1.00 39.47 96 PHE A O 1
ATOM 748 N N . ALA A 1 97 ? -25.327 -4.498 17.900 1.00 43.88 97 ALA A N 1
ATOM 749 C CA . ALA A 1 97 ? -24.095 -4.954 17.271 1.00 43.88 97 ALA A CA 1
ATOM 750 C C . ALA A 1 97 ? -23.834 -4.022 16.074 1.00 43.88 97 ALA A C 1
ATOM 752 O O . ALA A 1 97 ? -24.747 -3.855 15.255 1.00 43.88 97 ALA A O 1
ATOM 753 N N . PRO A 1 98 ? -22.677 -3.336 16.005 1.00 49.22 98 PRO A N 1
ATOM 754 C CA . PRO A 1 98 ? -22.437 -2.400 14.922 1.00 49.22 98 PRO A CA 1
ATOM 755 C C . PRO A 1 98 ? -22.634 -3.151 13.598 1.00 49.22 98 PRO A C 1
ATOM 757 O O . PRO A 1 98 ? -22.170 -4.294 13.494 1.00 49.22 98 PRO A O 1
ATOM 760 N N . PRO A 1 99 ? -23.343 -2.566 12.608 1.00 52.28 99 PRO A N 1
ATOM 761 C CA . PRO A 1 99 ? -23.390 -3.148 11.272 1.00 52.28 99 PRO A CA 1
ATOM 762 C C . PRO A 1 99 ? -21.957 -3.473 10.869 1.00 52.28 99 PRO A C 1
ATOM 764 O O . PRO A 1 99 ? -21.066 -2.681 11.177 1.00 52.28 99 PRO A O 1
ATOM 767 N N . SER A 1 100 ? -21.750 -4.657 10.282 1.00 58.38 100 SER A N 1
ATOM 768 C CA . SER A 1 100 ? -20.439 -5.218 9.941 1.00 58.38 100 SER A CA 1
ATOM 769 C C . SER A 1 100 ? -19.435 -4.111 9.639 1.00 58.38 100 SER A C 1
ATOM 771 O O . SER A 1 100 ? -19.539 -3.469 8.594 1.00 58.38 100 SER A O 1
ATOM 773 N N . LEU A 1 101 ? -18.528 -3.828 10.579 1.00 72.06 101 LEU A N 1
ATOM 774 C CA . LEU A 1 101 ? -17.593 -2.726 10.414 1.00 72.06 101 LEU A CA 1
ATOM 775 C C . LEU A 1 101 ? -16.640 -3.125 9.285 1.00 72.06 101 LEU A C 1
ATOM 777 O O . LEU A 1 101 ? -15.783 -3.983 9.465 1.00 72.06 101 LEU A O 1
ATOM 781 N N . VAL A 1 102 ? -16.865 -2.596 8.087 1.00 86.12 102 VAL A N 1
ATOM 782 C CA . VAL A 1 102 ? -16.002 -2.843 6.930 1.00 86.12 102 VAL A CA 1
ATOM 783 C C . VAL A 1 102 ? -14.825 -1.889 7.044 1.00 86.12 102 VAL A C 1
ATOM 785 O O . VAL A 1 102 ? -15.047 -0.696 7.218 1.00 86.12 102 VAL A O 1
ATOM 788 N N . PHE A 1 103 ? -13.597 -2.395 6.932 1.00 92.44 103 PHE A N 1
ATOM 789 C CA . PHE A 1 103 ? -12.393 -1.571 6.823 1.00 92.44 103 PHE A CA 1
ATOM 790 C C . PHE A 1 103 ? -11.980 -1.501 5.360 1.00 92.44 103 PHE A C 1
ATOM 792 O O . PHE A 1 103 ? -11.302 -2.406 4.889 1.00 92.44 103 PHE A O 1
ATOM 799 N N . PRO A 1 104 ? -12.378 -0.464 4.609 1.00 93.88 104 PRO A N 1
ATOM 800 C CA . PRO A 1 104 ? -11.967 -0.358 3.221 1.00 93.88 104 PRO A CA 1
ATOM 801 C C . PRO A 1 104 ? -10.554 0.201 3.069 1.00 93.88 104 PRO A C 1
ATOM 803 O O . PRO A 1 104 ? -10.021 0.144 1.967 1.00 93.88 104 PRO A O 1
ATOM 806 N N . ASN A 1 105 ? -9.958 0.736 4.139 1.00 96.81 105 ASN A N 1
ATOM 807 C CA . ASN A 1 105 ? -8.689 1.449 4.112 1.00 96.81 105 ASN A CA 1
ATOM 808 C C . ASN A 1 105 ? -7.742 0.925 5.186 1.00 96.81 105 ASN A C 1
ATOM 810 O O . ASN A 1 105 ? -8.169 0.551 6.282 1.00 96.81 105 ASN A O 1
ATOM 814 N N . GLY A 1 106 ? -6.448 0.979 4.901 1.00 96.12 106 GLY A N 1
ATOM 815 C CA . GLY A 1 106 ? -5.446 0.703 5.908 1.00 96.12 106 GLY A CA 1
ATOM 816 C C . GLY A 1 106 ? -4.037 1.063 5.484 1.00 96.12 106 GLY A C 1
ATOM 817 O O . GLY A 1 106 ? -3.798 1.599 4.399 1.00 96.12 106 GLY A O 1
ATOM 818 N N . CYS A 1 107 ? -3.097 0.737 6.356 1.00 95.00 107 CYS A N 1
ATOM 819 C CA . CYS A 1 107 ? -1.690 0.691 6.023 1.00 95.00 107 CYS A CA 1
ATOM 820 C C . CYS A 1 107 ? -1.023 -0.556 6.583 1.00 95.00 107 CYS A C 1
ATOM 822 O O . CYS A 1 107 ? -1.487 -1.163 7.553 1.00 95.00 107 CYS A O 1
ATOM 824 N N . ILE A 1 108 ? 0.102 -0.890 5.966 1.00 93.62 108 ILE A N 1
ATOM 825 C CA . ILE A 1 108 ? 0.986 -1.966 6.382 1.00 93.62 108 ILE A CA 1
ATOM 826 C C . ILE A 1 108 ? 2.376 -1.367 6.557 1.00 93.62 108 ILE A C 1
ATOM 828 O O . ILE A 1 108 ? 2.966 -0.841 5.614 1.00 93.62 108 ILE A O 1
ATOM 832 N N . ASP A 1 109 ? 2.868 -1.423 7.784 1.00 90.88 109 ASP A N 1
ATOM 833 C CA . ASP A 1 109 ? 4.204 -1.007 8.184 1.00 90.88 109 ASP A CA 1
ATOM 834 C C . ASP A 1 109 ? 5.113 -2.242 8.161 1.00 90.88 109 ASP A C 1
ATOM 836 O O . ASP A 1 109 ? 5.138 -3.048 9.092 1.00 90.88 109 ASP A O 1
ATOM 840 N N . TRP A 1 110 ? 5.774 -2.453 7.023 1.00 87.06 110 TRP A N 1
ATOM 841 C CA . TRP A 1 110 ? 6.484 -3.694 6.698 1.00 87.06 110 TRP A CA 1
ATOM 842 C C . TRP A 1 110 ? 7.818 -3.827 7.409 1.00 87.06 110 TRP A C 1
ATOM 844 O O . TRP A 1 110 ? 8.260 -4.934 7.726 1.00 87.06 110 TRP A O 1
ATOM 854 N N . GLU A 1 111 ? 8.515 -2.708 7.583 1.00 73.50 111 GLU A N 1
ATOM 855 C CA . GLU A 1 111 ? 9.709 -2.684 8.404 1.00 73.50 111 GLU A CA 1
ATOM 856 C C . GLU A 1 111 ? 9.258 -2.261 9.792 1.00 73.50 111 GLU A C 1
ATOM 858 O O . GLU A 1 111 ? 8.794 -1.142 9.975 1.00 73.50 111 GLU A O 1
ATOM 863 N N . SER A 1 112 ? 9.380 -3.164 10.764 1.00 64.06 112 SER A N 1
ATOM 864 C CA . SER A 1 112 ? 9.147 -2.939 12.195 1.00 64.06 112 SER A CA 1
ATOM 865 C C . SER A 1 112 ? 10.149 -1.932 12.783 1.00 64.06 112 SER A C 1
ATOM 867 O O . SER A 1 112 ? 10.832 -2.212 13.769 1.00 64.06 112 SER A O 1
ATOM 869 N N . ILE A 1 113 ? 10.295 -0.776 12.143 1.00 62.78 113 ILE A N 1
ATOM 870 C CA . ILE A 1 113 ? 11.178 0.310 12.524 1.00 62.78 113 ILE A CA 1
ATOM 871 C C . ILE A 1 113 ? 10.472 1.061 13.653 1.00 62.78 113 ILE A C 1
ATOM 873 O O . ILE A 1 113 ? 9.354 1.551 13.441 1.00 62.78 113 ILE A O 1
ATOM 877 N N . PRO A 1 114 ? 11.094 1.140 14.845 1.00 57.66 114 PRO A N 1
ATOM 878 C CA . PRO A 1 114 ? 10.565 1.924 15.949 1.00 57.66 114 PRO A CA 1
ATOM 879 C C . PRO A 1 114 ? 10.304 3.362 15.505 1.00 57.66 114 PRO A C 1
ATOM 881 O O . PRO A 1 114 ? 11.080 3.927 14.735 1.00 57.66 114 PRO A O 1
ATOM 884 N N . ASP A 1 115 ? 9.222 3.955 15.999 1.00 54.41 115 ASP A N 1
ATOM 885 C CA . ASP A 1 115 ? 8.839 5.335 15.687 1.00 54.41 115 ASP A CA 1
ATOM 886 C C . ASP A 1 115 ? 9.741 6.319 16.458 1.00 54.41 115 ASP A C 1
ATOM 888 O O . ASP A 1 115 ? 9.316 7.021 17.368 1.00 54.41 115 ASP A O 1
ATOM 892 N N . THR A 1 116 ? 11.042 6.313 16.157 1.00 57.34 116 THR A N 1
ATOM 893 C CA . THR A 1 116 ? 11.982 7.317 16.650 1.00 57.34 116 THR A CA 1
ATOM 894 C C . THR A 1 116 ? 12.216 8.343 15.549 1.00 57.34 116 THR A C 1
ATOM 896 O O . THR A 1 116 ? 12.612 8.007 14.430 1.00 57.34 116 THR A O 1
ATOM 899 N N . ASP A 1 117 ? 11.988 9.621 15.872 1.00 53.31 117 ASP A N 1
ATOM 900 C CA . ASP A 1 117 ? 12.203 10.759 14.963 1.00 53.31 117 ASP A CA 1
ATOM 901 C C . ASP A 1 117 ? 13.591 10.728 14.300 1.00 53.31 117 ASP A C 1
ATOM 903 O O . ASP A 1 117 ? 13.772 11.215 13.184 1.00 53.31 117 ASP A O 1
ATOM 907 N N . THR A 1 118 ? 14.578 10.125 14.966 1.00 58.19 118 THR A N 1
ATOM 908 C CA . THR A 1 118 ? 15.961 10.015 14.504 1.00 58.19 118 THR A CA 1
ATOM 909 C C . THR A 1 118 ? 16.085 9.194 13.226 1.00 58.19 118 THR A C 1
ATOM 911 O O . THR A 1 118 ? 16.736 9.652 12.295 1.00 58.19 118 THR A O 1
ATOM 914 N N . PHE A 1 119 ? 15.416 8.040 13.121 1.00 59.72 119 PHE A N 1
ATOM 915 C CA . PHE A 1 119 ? 15.546 7.176 11.942 1.00 59.72 119 PHE A CA 1
ATOM 916 C C . PHE A 1 119 ? 14.977 7.850 10.685 1.00 59.72 119 PHE A C 1
ATOM 918 O O . PHE A 1 119 ? 15.636 7.917 9.647 1.00 59.72 119 PHE A O 1
ATOM 925 N N . TRP A 1 120 ? 13.769 8.411 10.789 1.00 58.75 120 TRP A N 1
ATOM 926 C CA . TRP A 1 120 ? 13.103 9.088 9.671 1.00 58.75 120 TRP A CA 1
ATOM 927 C C . TRP A 1 120 ? 13.806 10.391 9.271 1.00 58.75 120 TRP A C 1
ATOM 929 O O . TRP A 1 120 ? 13.912 10.697 8.079 1.00 58.75 120 TRP A O 1
ATOM 939 N N . THR A 1 121 ? 14.357 11.118 10.248 1.00 58.06 121 THR A N 1
ATOM 940 C CA . THR A 1 121 ? 15.140 12.338 10.014 1.00 58.06 121 THR A CA 1
ATOM 941 C C . THR A 1 121 ? 16.493 12.028 9.369 1.00 58.06 121 THR A C 1
ATOM 943 O O . THR A 1 121 ? 16.856 12.662 8.380 1.00 58.06 121 THR A O 1
ATOM 946 N N . GLU A 1 122 ? 17.234 11.035 9.865 1.00 58.06 122 GLU A N 1
ATOM 947 C CA . GLU A 1 122 ? 18.510 10.604 9.276 1.00 58.06 122 GLU A CA 1
ATOM 948 C C . GLU A 1 122 ? 18.318 10.025 7.866 1.00 58.06 122 GLU A C 1
ATOM 950 O O . GLU A 1 122 ? 19.131 10.270 6.970 1.00 58.06 122 GLU A O 1
ATOM 955 N N . MET A 1 123 ? 17.196 9.345 7.610 1.00 57.50 123 MET A N 1
ATOM 956 C CA . MET A 1 123 ? 16.802 8.925 6.263 1.00 57.50 123 MET A CA 1
ATOM 957 C C . MET A 1 123 ? 16.610 10.106 5.307 1.00 57.50 123 MET A C 1
ATOM 959 O O . MET A 1 123 ? 17.140 10.087 4.195 1.00 57.50 123 MET A O 1
ATOM 963 N N . ALA A 1 124 ? 15.876 11.141 5.723 1.00 56.28 124 ALA A N 1
ATOM 964 C CA . ALA A 1 124 ? 15.666 12.327 4.895 1.00 56.28 124 ALA A CA 1
ATOM 965 C C . ALA A 1 124 ? 16.988 13.065 4.597 1.00 56.28 124 ALA A C 1
ATOM 967 O O . ALA A 1 124 ? 17.160 13.619 3.509 1.00 56.28 124 ALA A O 1
ATOM 968 N N . LEU A 1 125 ? 17.933 13.046 5.544 1.00 52.56 125 LEU A N 1
ATOM 969 C CA . LEU A 1 125 ? 19.213 13.757 5.463 1.00 52.56 125 LEU A CA 1
ATOM 970 C C . LEU A 1 125 ? 20.329 12.982 4.737 1.00 52.56 125 LEU A C 1
ATOM 972 O O . LEU A 1 125 ? 21.219 13.608 4.166 1.00 52.56 125 LEU A O 1
ATOM 976 N N . SER A 1 126 ? 20.300 11.646 4.719 1.00 52.53 126 SER A N 1
ATOM 977 C CA . SER A 1 126 ? 21.381 10.802 4.169 1.00 52.53 126 SER A CA 1
ATOM 978 C C . SER A 1 126 ? 21.411 10.690 2.639 1.00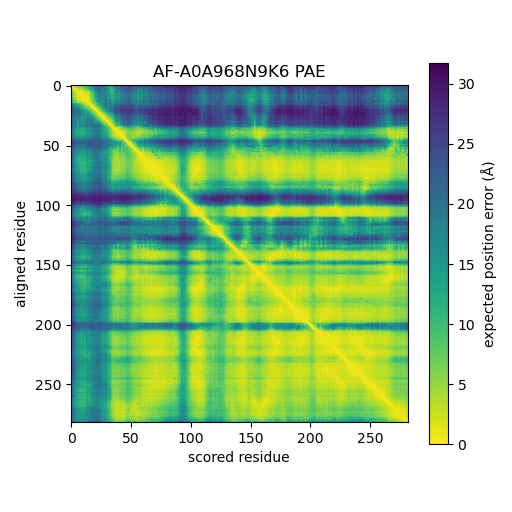 52.53 126 SER A C 1
ATOM 980 O O . SER A 1 126 ? 22.290 10.032 2.086 1.00 52.53 126 SER A O 1
ATOM 982 N N . GLY A 1 127 ? 20.464 11.293 1.914 1.00 45.81 127 GLY A N 1
ATOM 983 C CA . GLY A 1 127 ? 20.429 11.228 0.446 1.00 45.81 127 GLY A CA 1
ATOM 984 C C . GLY A 1 127 ? 20.123 9.835 -0.130 1.00 45.81 127 GLY A C 1
ATOM 985 O O . GLY A 1 127 ? 19.947 9.718 -1.347 1.00 45.81 127 GLY A O 1
ATOM 986 N N . LEU A 1 128 ? 19.955 8.811 0.725 1.00 48.25 128 LEU A N 1
ATOM 987 C CA . LEU A 1 128 ? 19.376 7.484 0.450 1.00 48.25 128 LEU A CA 1
ATOM 988 C C . LEU A 1 128 ? 17.868 7.614 0.193 1.00 48.25 128 LEU A C 1
ATOM 990 O O . LEU A 1 128 ? 17.022 7.035 0.869 1.00 48.25 128 LEU A O 1
ATOM 994 N N . SER A 1 129 ? 17.548 8.482 -0.759 1.00 44.75 129 SER A N 1
ATOM 995 C CA . SER A 1 129 ? 16.246 9.086 -0.986 1.00 44.75 129 SER A CA 1
ATOM 996 C C . SER A 1 129 ? 15.281 8.107 -1.643 1.00 44.75 129 SER A C 1
ATOM 998 O O . SER A 1 129 ? 14.921 8.220 -2.816 1.00 44.75 129 SER A O 1
ATOM 1000 N N . GLY A 1 130 ? 14.841 7.154 -0.833 1.00 50.38 130 GLY A N 1
ATOM 1001 C CA . GLY A 1 130 ? 13.625 6.402 -1.032 1.00 50.38 130 GLY A CA 1
ATOM 1002 C C . GLY A 1 130 ? 12.453 7.339 -1.310 1.00 50.38 130 GLY A C 1
ATOM 1003 O O . GLY A 1 130 ? 12.082 8.152 -0.463 1.00 50.38 130 GLY A O 1
ATOM 1004 N N . GLY A 1 131 ? 11.931 7.294 -2.533 1.00 57.09 131 GLY A N 1
ATOM 1005 C CA . GLY A 1 131 ? 10.742 8.038 -2.937 1.00 57.09 131 GLY A CA 1
ATOM 1006 C C . GLY A 1 131 ? 9.470 7.247 -2.644 1.00 57.09 131 GLY A C 1
ATOM 1007 O O . GLY A 1 131 ? 9.505 6.023 -2.513 1.00 57.09 131 GLY A O 1
ATOM 1008 N N . GLY A 1 132 ? 8.345 7.953 -2.566 1.00 60.12 132 GLY A N 1
ATOM 1009 C CA . GLY A 1 132 ? 7.039 7.319 -2.671 1.00 60.12 132 GLY A CA 1
ATOM 1010 C C . GLY A 1 132 ? 6.740 6.916 -4.094 1.00 60.12 132 GLY A C 1
ATOM 1011 O O . GLY A 1 132 ? 6.899 7.738 -4.996 1.00 60.12 132 GLY A O 1
ATOM 1012 N N . TRP A 1 133 ? 6.291 5.684 -4.285 1.00 65.62 133 TRP A N 1
ATOM 1013 C CA . TRP A 1 133 ? 5.911 5.183 -5.595 1.00 65.62 133 TRP A CA 1
ATOM 1014 C C . TRP A 1 133 ? 4.464 4.705 -5.610 1.00 65.62 133 TRP A C 1
ATOM 1016 O O . TRP A 1 133 ? 3.877 4.288 -4.605 1.00 65.62 133 TRP A O 1
ATOM 1026 N N . VAL A 1 134 ? 3.887 4.788 -6.802 1.00 63.97 134 VAL A N 1
ATOM 1027 C CA . VAL A 1 134 ? 2.665 4.071 -7.150 1.00 63.97 134 VAL A CA 1
ATOM 1028 C C . VAL A 1 134 ? 3.010 2.592 -7.138 1.00 63.97 134 VAL A C 1
ATOM 1030 O O . VAL A 1 134 ? 3.970 2.188 -7.797 1.00 63.97 134 VAL A O 1
ATOM 1033 N N . ASP A 1 135 ? 2.267 1.799 -6.366 1.00 73.56 135 ASP A N 1
ATOM 1034 C CA . ASP A 1 135 ? 2.365 0.351 -6.521 1.00 73.56 135 ASP A CA 1
ATOM 1035 C C . ASP A 1 135 ? 1.980 -0.021 -7.962 1.00 73.56 135 ASP A C 1
ATOM 1037 O O . ASP A 1 135 ? 1.152 0.663 -8.560 1.00 73.56 135 ASP A O 1
ATOM 1041 N N . PRO A 1 136 ? 2.590 -1.060 -8.550 1.00 69.56 136 PRO A N 1
ATOM 1042 C CA . PRO A 1 136 ? 2.328 -1.445 -9.937 1.00 69.56 136 PRO A CA 1
ATOM 1043 C C . PRO A 1 136 ? 0.831 -1.579 -10.232 1.00 69.56 136 PRO A C 1
ATOM 1045 O O . PRO A 1 136 ? 0.125 -2.100 -9.387 1.00 69.56 136 PRO A O 1
ATOM 1048 N N . ASP A 1 137 ? 0.379 -1.144 -11.411 1.00 68.31 137 ASP A N 1
ATOM 1049 C CA . ASP A 1 137 ? -1.027 -0.977 -11.839 1.00 68.31 137 ASP A CA 1
ATOM 1050 C C . ASP A 1 137 ? -2.083 -1.904 -11.188 1.00 68.31 137 ASP A C 1
ATOM 1052 O O . ASP A 1 137 ? -2.512 -2.911 -11.748 1.00 68.31 137 ASP A O 1
ATOM 1056 N N . LEU A 1 138 ? -2.546 -1.568 -9.982 1.00 75.88 138 LEU A N 1
ATOM 1057 C CA . LEU A 1 138 ? -3.569 -2.357 -9.302 1.00 75.88 138 LEU A CA 1
ATOM 1058 C C . LEU A 1 138 ? -4.957 -1.915 -9.769 1.00 75.88 138 LEU A C 1
ATOM 1060 O O . LEU A 1 138 ? -5.539 -0.944 -9.280 1.00 75.88 138 LEU A O 1
ATOM 1064 N N . THR A 1 139 ? -5.527 -2.686 -10.686 1.00 80.88 139 THR A N 1
ATOM 1065 C CA . THR A 1 139 ? -6.807 -2.353 -11.329 1.00 80.88 139 THR A CA 1
ATOM 1066 C C . THR A 1 139 ? -8.007 -2.383 -10.382 1.00 80.88 139 THR A C 1
ATOM 1068 O O . THR A 1 139 ? -9.026 -1.754 -10.651 1.00 80.88 139 THR A O 1
ATOM 1071 N N . THR A 1 140 ? -7.917 -3.091 -9.250 1.00 86.38 140 THR A N 1
ATOM 1072 C CA . THR A 1 140 ? -9.067 -3.283 -8.342 1.00 86.38 140 THR A CA 1
ATOM 1073 C C . THR A 1 140 ? -8.877 -2.757 -6.924 1.00 86.38 140 THR A C 1
ATOM 1075 O O . THR A 1 140 ? -9.833 -2.783 -6.150 1.00 86.38 140 THR A O 1
ATOM 1078 N N . ILE A 1 141 ? -7.676 -2.294 -6.575 1.00 90.69 141 ILE A N 1
ATOM 1079 C CA . ILE A 1 141 ? -7.363 -1.715 -5.265 1.00 90.69 141 ILE A CA 1
ATOM 1080 C C . ILE A 1 141 ? -6.439 -0.515 -5.443 1.00 90.69 141 ILE A C 1
ATOM 1082 O O . ILE A 1 141 ? -5.661 -0.447 -6.388 1.00 90.69 141 ILE A O 1
ATOM 1086 N N . GLY A 1 142 ? -6.519 0.445 -4.538 1.00 91.88 142 GLY A N 1
ATOM 1087 C CA . GLY A 1 142 ? -5.588 1.554 -4.464 1.00 91.88 142 GLY A CA 1
ATOM 1088 C C . GLY A 1 142 ? -4.442 1.143 -3.561 1.00 91.88 142 GLY A C 1
ATOM 1089 O O . GLY A 1 142 ? -4.677 0.659 -2.454 1.00 91.88 142 GLY A O 1
ATOM 1090 N N . SER A 1 143 ? -3.207 1.316 -4.018 1.00 92.12 143 SER A N 1
ATOM 1091 C CA . SER A 1 143 ? -2.041 1.101 -3.169 1.00 92.12 143 SER A CA 1
ATOM 1092 C C . SER A 1 143 ? -0.928 2.070 -3.531 1.00 92.12 143 SER A C 1
ATOM 1094 O O . SER A 1 143 ? -0.749 2.449 -4.687 1.00 92.12 143 SER A O 1
ATOM 1096 N N . THR A 1 144 ? -0.190 2.522 -2.532 1.00 89.94 144 THR A N 1
ATOM 1097 C CA . THR A 1 144 ? 1.036 3.286 -2.747 1.00 89.94 144 THR A CA 1
ATOM 1098 C C . THR A 1 144 ? 2.001 2.975 -1.629 1.00 89.94 144 THR A C 1
ATOM 1100 O O . THR A 1 144 ? 1.613 2.873 -0.463 1.00 89.94 144 THR A O 1
ATOM 1103 N N . SER A 1 145 ? 3.262 2.805 -2.003 1.00 87.75 145 SER A N 1
ATOM 1104 C CA . SER A 1 145 ? 4.286 2.308 -1.106 1.00 87.75 145 SER A CA 1
ATOM 1105 C C . SER A 1 145 ? 5.467 3.260 -1.054 1.00 87.75 145 SER A C 1
ATOM 1107 O O . SER A 1 145 ? 5.885 3.840 -2.057 1.00 87.75 145 SER A O 1
ATOM 1109 N N . TRP A 1 146 ? 6.018 3.407 0.142 1.00 82.00 146 TRP A N 1
ATOM 1110 C CA . TRP A 1 146 ? 7.308 4.028 0.363 1.00 82.00 146 TRP A CA 1
ATOM 1111 C C . TRP A 1 146 ? 8.386 2.944 0.397 1.00 82.00 146 TRP A C 1
ATOM 1113 O O . TRP A 1 146 ? 8.223 1.904 1.039 1.00 82.00 146 TRP A O 1
ATOM 1123 N N . GLU A 1 147 ? 9.485 3.188 -0.307 1.00 78.75 147 GLU A N 1
ATOM 1124 C CA . GLU A 1 147 ? 10.657 2.321 -0.406 1.00 78.75 147 GLU A CA 1
ATOM 1125 C C . GLU A 1 147 ? 11.877 3.042 0.191 1.00 78.75 147 GLU A C 1
ATOM 1127 O O . GLU A 1 147 ? 11.970 4.257 0.064 1.00 78.75 147 GLU A O 1
ATOM 1132 N N . HIS A 1 148 ? 12.820 2.324 0.809 1.00 63.84 148 HIS A N 1
ATOM 1133 C CA . HIS A 1 148 ? 14.057 2.885 1.405 1.00 63.84 148 HIS A CA 1
ATOM 1134 C C . HIS A 1 148 ? 15.341 2.311 0.780 1.00 63.84 148 HIS A C 1
ATOM 1136 O O . HIS A 1 148 ? 16.401 2.934 0.834 1.00 63.84 148 HIS A O 1
ATOM 1142 N N . HIS A 1 149 ? 15.260 1.134 0.159 1.00 61.91 149 HIS A N 1
ATOM 1143 C CA . HIS A 1 149 ? 16.439 0.366 -0.240 1.00 61.91 149 HIS A CA 1
ATOM 1144 C C . HIS A 1 149 ? 16.867 0.645 -1.681 1.00 61.91 149 HIS A C 1
ATOM 1146 O O . HIS A 1 149 ? 16.056 0.995 -2.540 1.00 61.91 149 HIS A O 1
ATOM 1152 N N . ARG A 1 150 ? 18.163 0.451 -1.960 1.00 64.81 150 ARG A N 1
ATOM 1153 C CA . ARG A 1 150 ? 18.705 0.494 -3.323 1.00 64.81 150 ARG A CA 1
ATOM 1154 C C . ARG A 1 150 ? 17.968 -0.544 -4.173 1.00 64.81 150 ARG A C 1
ATOM 1156 O O . ARG A 1 150 ? 18.025 -1.732 -3.870 1.00 64.81 150 ARG A O 1
ATOM 1163 N N . GLN A 1 151 ? 17.292 -0.092 -5.230 1.00 76.06 151 GLN A N 1
ATOM 1164 C CA . GLN A 1 151 ? 16.651 -0.995 -6.187 1.00 76.06 151 GLN A CA 1
ATOM 1165 C C . GLN A 1 151 ? 17.701 -1.921 -6.815 1.00 76.06 151 GLN A C 1
ATOM 1167 O O . GLN A 1 151 ? 18.799 -1.472 -7.164 1.00 76.06 151 GLN A O 1
ATOM 1172 N N . ILE A 1 152 ? 17.366 -3.199 -6.973 1.00 82.56 152 ILE A N 1
ATOM 1173 C CA . ILE A 1 152 ? 18.213 -4.139 -7.713 1.00 82.56 152 ILE A CA 1
ATOM 1174 C C . ILE A 1 152 ? 17.736 -4.154 -9.150 1.00 82.56 152 ILE A C 1
ATOM 1176 O O . ILE A 1 152 ? 16.570 -4.443 -9.398 1.00 82.56 152 ILE A O 1
ATOM 1180 N N . VAL A 1 153 ? 18.630 -3.883 -10.092 1.00 84.75 153 VAL A N 1
ATOM 1181 C CA . VAL A 1 153 ? 18.346 -4.037 -11.519 1.00 84.75 153 VAL A CA 1
ATOM 1182 C C . VAL A 1 153 ? 18.469 -5.510 -11.890 1.00 84.75 153 VAL A C 1
ATOM 1184 O O . VAL A 1 153 ? 19.526 -6.107 -11.702 1.00 84.75 153 VAL A O 1
ATOM 1187 N N . ILE A 1 154 ? 17.383 -6.096 -12.395 1.00 84.12 154 ILE A N 1
ATOM 1188 C CA . ILE A 1 154 ? 17.367 -7.482 -12.885 1.00 84.12 154 ILE A CA 1
ATOM 1189 C C . ILE A 1 154 ? 17.376 -7.566 -14.415 1.00 84.12 154 ILE A C 1
ATOM 1191 O O . ILE A 1 154 ? 17.760 -8.591 -14.969 1.00 84.12 154 ILE A O 1
ATOM 1195 N N . GLN A 1 155 ? 16.972 -6.493 -15.098 1.00 85.75 155 GLN A N 1
ATOM 1196 C CA . GLN A 1 155 ? 17.019 -6.367 -16.551 1.00 85.75 155 GLN A CA 1
ATOM 1197 C C . GLN A 1 155 ? 17.114 -4.885 -16.917 1.00 85.75 155 GLN A C 1
ATOM 1199 O O . GLN A 1 155 ? 16.410 -4.076 -16.324 1.00 85.75 155 GLN A O 1
ATOM 1204 N N . GLU A 1 156 ? 17.954 -4.530 -17.889 1.00 84.50 156 GLU A N 1
ATOM 1205 C CA . GLU A 1 156 ? 18.018 -3.164 -18.442 1.00 84.50 156 GLU A CA 1
ATOM 1206 C C . GLU A 1 156 ? 17.375 -3.064 -19.831 1.00 84.50 156 GLU A C 1
ATOM 1208 O O . GLU A 1 156 ? 16.790 -2.040 -20.167 1.00 84.50 156 GLU A O 1
ATOM 1213 N N . ASN A 1 157 ? 17.446 -4.140 -20.622 1.00 82.94 157 ASN A N 1
ATOM 1214 C CA . ASN A 1 157 ? 16.917 -4.217 -21.983 1.00 82.94 157 ASN A CA 1
ATOM 1215 C C . ASN A 1 157 ? 16.065 -5.486 -22.145 1.00 82.94 157 ASN A C 1
ATOM 1217 O O . ASN A 1 157 ? 16.460 -6.523 -21.610 1.00 82.94 157 ASN A O 1
ATOM 1221 N N . PRO A 1 158 ? 14.941 -5.447 -22.888 1.00 83.81 158 PRO A N 1
ATOM 1222 C CA . PRO A 1 158 ? 14.388 -4.309 -23.651 1.00 83.81 158 PRO A CA 1
ATOM 1223 C C . PRO A 1 158 ? 13.721 -3.209 -22.800 1.00 83.81 158 PRO A C 1
ATOM 1225 O O . PRO A 1 158 ? 13.378 -2.147 -23.322 1.00 83.81 158 PRO A O 1
ATOM 1228 N N . CYS A 1 159 ? 13.534 -3.454 -21.503 1.00 84.81 159 CYS A N 1
ATOM 1229 C CA . CYS A 1 159 ? 13.027 -2.491 -20.527 1.00 84.81 159 CYS A CA 1
ATOM 1230 C C . CYS A 1 159 ? 13.737 -2.658 -19.179 1.00 84.81 159 CYS A C 1
ATOM 1232 O O . CYS A 1 159 ? 14.208 -3.756 -18.853 1.00 84.81 159 CYS A O 1
ATOM 1234 N N . LEU A 1 160 ? 13.749 -1.589 -18.376 1.00 84.31 160 LEU A N 1
ATOM 1235 C CA . LEU A 1 160 ? 14.314 -1.608 -17.032 1.00 84.31 160 LEU A CA 1
ATOM 1236 C C . LEU A 1 160 ? 13.358 -2.323 -16.071 1.00 84.31 160 LEU A C 1
ATOM 1238 O O . LEU A 1 160 ? 12.270 -1.823 -15.788 1.00 84.31 160 LEU A O 1
ATOM 1242 N N . VAL A 1 161 ? 13.788 -3.460 -15.531 1.00 85.25 161 VAL A N 1
ATOM 1243 C CA . VAL A 1 161 ? 13.070 -4.212 -14.500 1.00 85.25 161 VAL A CA 1
ATOM 1244 C C . VAL A 1 161 ? 13.901 -4.229 -13.227 1.00 85.25 161 VAL A C 1
ATOM 1246 O O . VAL A 1 161 ? 15.089 -4.571 -13.244 1.00 85.25 161 VAL A O 1
ATOM 1249 N N . THR A 1 162 ? 13.278 -3.860 -12.111 1.00 84.06 162 THR A N 1
ATOM 1250 C CA . THR A 1 162 ? 13.915 -3.814 -10.798 1.00 84.06 162 THR A CA 1
ATOM 1251 C C . THR A 1 162 ? 13.155 -4.607 -9.745 1.00 84.06 162 THR A C 1
ATOM 1253 O O . THR A 1 162 ? 11.937 -4.747 -9.806 1.00 84.06 162 THR A O 1
ATOM 1256 N N . VAL A 1 163 ? 13.885 -5.127 -8.758 1.00 83.44 163 VAL A N 1
ATOM 1257 C CA . VAL A 1 163 ? 13.315 -5.612 -7.496 1.00 83.44 163 VAL A CA 1
ATOM 1258 C C . VAL A 1 163 ? 13.334 -4.461 -6.501 1.00 83.44 163 VAL A C 1
ATOM 1260 O O . VAL A 1 163 ? 14.364 -3.802 -6.309 1.00 83.44 163 VAL A O 1
ATOM 1263 N N . ARG A 1 164 ? 12.190 -4.240 -5.859 1.00 81.12 164 ARG A N 1
ATOM 1264 C CA . ARG A 1 164 ? 11.954 -3.176 -4.884 1.00 81.12 164 ARG A CA 1
ATOM 1265 C C . ARG A 1 164 ? 11.434 -3.746 -3.574 1.00 81.12 164 ARG A C 1
ATOM 1267 O O . ARG A 1 164 ? 10.935 -4.870 -3.525 1.00 81.12 164 ARG A O 1
ATOM 1274 N N . ARG A 1 165 ? 11.563 -2.963 -2.502 1.00 82.62 165 ARG A N 1
ATOM 1275 C CA . ARG A 1 165 ? 11.185 -3.355 -1.140 1.00 82.62 165 ARG A CA 1
ATOM 1276 C C . ARG A 1 165 ? 10.335 -2.274 -0.490 1.00 82.62 165 ARG A C 1
ATOM 1278 O O . ARG A 1 165 ? 10.784 -1.138 -0.340 1.00 82.62 165 ARG A O 1
ATOM 1285 N N . ARG A 1 166 ? 9.133 -2.665 -0.074 1.00 85.94 166 ARG A N 1
ATOM 1286 C CA . ARG A 1 166 ? 8.190 -1.833 0.667 1.00 85.94 166 ARG A CA 1
ATOM 1287 C C . ARG A 1 166 ? 8.671 -1.663 2.098 1.00 85.94 166 ARG A C 1
ATOM 1289 O O . ARG A 1 166 ? 9.078 -2.624 2.754 1.00 85.94 166 ARG A O 1
ATOM 1296 N N . VAL A 1 167 ? 8.595 -0.428 2.566 1.00 83.50 167 VAL A N 1
ATOM 1297 C CA . VAL A 1 167 ? 8.770 -0.067 3.973 1.00 83.50 167 VAL A CA 1
ATOM 1298 C C . VAL A 1 167 ? 7.424 0.177 4.611 1.00 83.50 167 VAL A C 1
ATOM 1300 O O . VAL A 1 167 ? 7.137 -0.318 5.693 1.00 83.50 167 VAL A O 1
ATOM 1303 N N . PHE A 1 168 ? 6.580 0.898 3.890 1.00 86.75 168 PHE A N 1
ATOM 1304 C CA . PHE A 1 168 ? 5.285 1.341 4.353 1.00 86.75 168 PHE A CA 1
ATOM 1305 C C . PHE A 1 168 ? 4.339 1.387 3.158 1.00 86.75 168 PHE A C 1
ATOM 1307 O O . PHE A 1 168 ? 4.712 1.933 2.122 1.00 86.75 168 PHE A O 1
ATOM 1314 N N . SER A 1 169 ? 3.139 0.829 3.285 1.00 91.69 169 SER A N 1
ATOM 1315 C CA . SER A 1 169 ? 2.131 0.848 2.220 1.00 91.69 169 SER A CA 1
ATOM 1316 C C . SER A 1 169 ? 0.817 1.391 2.728 1.00 91.69 169 SER A C 1
ATOM 1318 O O . SER A 1 169 ? 0.339 0.971 3.776 1.00 91.69 169 SER A O 1
ATOM 1320 N N . LEU A 1 170 ? 0.208 2.276 1.952 1.00 94.50 170 LEU A N 1
ATOM 1321 C CA . LEU A 1 170 ? -1.184 2.675 2.099 1.00 94.50 170 LEU A CA 1
ATOM 1322 C C . LEU A 1 170 ? -2.017 1.832 1.141 1.00 94.50 170 LEU A C 1
ATOM 1324 O O . LEU A 1 170 ? -1.653 1.720 -0.026 1.00 94.50 170 LEU A O 1
ATOM 1328 N N . ILE A 1 171 ? -3.118 1.264 1.625 1.00 95.62 171 ILE A N 1
ATOM 1329 C CA . ILE A 1 171 ? -3.979 0.355 0.865 1.00 95.62 171 ILE A CA 1
ATOM 1330 C C . ILE A 1 171 ? -5.447 0.765 0.987 1.00 95.62 171 ILE A C 1
ATOM 1332 O O . ILE A 1 171 ? -5.901 1.213 2.043 1.00 95.62 171 ILE A O 1
ATOM 1336 N N . THR A 1 172 ? -6.207 0.598 -0.091 1.00 96.12 172 THR A N 1
ATOM 1337 C CA . THR A 1 172 ? -7.652 0.831 -0.100 1.00 96.12 172 THR A CA 1
ATOM 1338 C C . THR A 1 172 ? -8.390 -0.064 -1.091 1.00 96.12 172 THR A C 1
ATOM 1340 O O . THR A 1 172 ? -7.881 -0.400 -2.157 1.00 96.12 172 THR A O 1
ATOM 1343 N N . SER A 1 173 ? -9.620 -0.424 -0.740 1.00 94.75 173 SER A N 1
ATOM 1344 C CA . SER A 1 173 ? -10.609 -1.054 -1.625 1.00 94.75 173 SER A CA 1
ATOM 1345 C C . SER A 1 173 ? -11.701 -0.082 -2.099 1.00 94.75 173 SER A C 1
ATOM 1347 O O . SER A 1 173 ? -12.494 -0.436 -2.971 1.00 94.75 173 SER A O 1
ATOM 1349 N N . ASP A 1 174 ? -11.730 1.151 -1.577 1.00 94.50 174 ASP A N 1
ATOM 1350 C CA . ASP A 1 174 ? -12.678 2.193 -2.007 1.00 94.50 174 ASP A CA 1
ATOM 1351 C C . ASP A 1 174 ? -12.310 2.777 -3.378 1.00 94.50 174 ASP A C 1
ATOM 1353 O O . ASP A 1 174 ? -13.177 3.251 -4.118 1.00 94.50 174 ASP A O 1
ATOM 1357 N N . ALA A 1 175 ? -11.022 2.748 -3.710 1.00 93.25 175 ALA A N 1
ATOM 1358 C CA . ALA A 1 175 ? -10.455 3.311 -4.924 1.00 93.25 175 ALA A CA 1
ATOM 1359 C C . ALA A 1 175 ? -9.509 2.311 -5.602 1.00 93.25 175 ALA A C 1
ATOM 1361 O O . ALA A 1 175 ? -9.089 1.339 -4.981 1.00 93.25 175 ALA A O 1
ATOM 1362 N N . THR A 1 176 ? -9.187 2.551 -6.869 1.00 90.88 176 THR A N 1
ATOM 1363 C CA . THR A 1 176 ? -8.294 1.750 -7.712 1.00 90.88 176 THR A CA 1
ATOM 1364 C C . THR A 1 176 ? -7.192 2.631 -8.301 1.00 90.88 176 THR A C 1
ATOM 1366 O O . THR A 1 176 ? -7.300 3.862 -8.304 1.00 90.88 176 THR A O 1
ATOM 1369 N N . LEU A 1 177 ? -6.113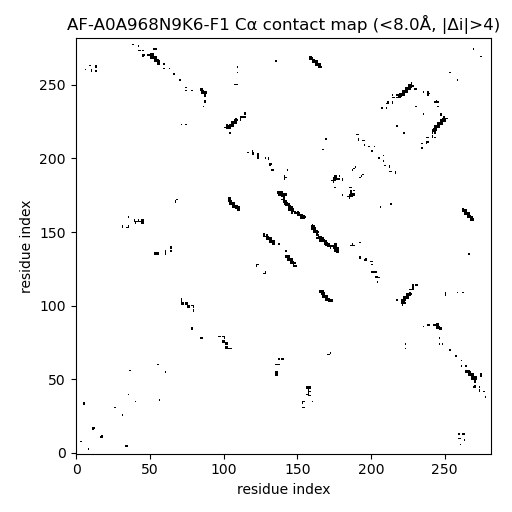 2.018 -8.789 1.00 86.38 177 LEU A N 1
ATOM 1370 C CA . LEU A 1 177 ? -5.094 2.724 -9.572 1.00 86.38 177 LEU A CA 1
ATOM 1371 C C . LEU A 1 177 ? -5.408 2.780 -11.072 1.00 86.38 177 LEU A C 1
ATOM 1373 O O . LEU A 1 177 ? -4.666 3.435 -11.799 1.00 86.38 177 LEU A O 1
ATOM 1377 N N . ASP A 1 178 ? -6.504 2.156 -11.513 1.00 83.62 178 ASP A N 1
ATOM 1378 C CA . ASP A 1 178 ? -6.918 2.140 -12.915 1.00 83.62 178 ASP A CA 1
ATOM 1379 C C . ASP A 1 178 ? -7.161 3.578 -13.422 1.00 83.62 178 ASP A C 1
ATOM 1381 O O . ASP A 1 178 ? -8.096 4.248 -12.961 1.00 83.62 178 ASP A O 1
ATOM 1385 N N . PRO A 1 179 ? -6.353 4.080 -14.377 1.00 77.94 179 PRO A N 1
ATOM 1386 C CA . PRO A 1 179 ? -6.525 5.425 -14.915 1.00 77.94 179 PRO A CA 1
ATOM 1387 C C . PRO A 1 179 ? -7.815 5.576 -15.740 1.00 77.94 179 PRO A C 1
ATOM 1389 O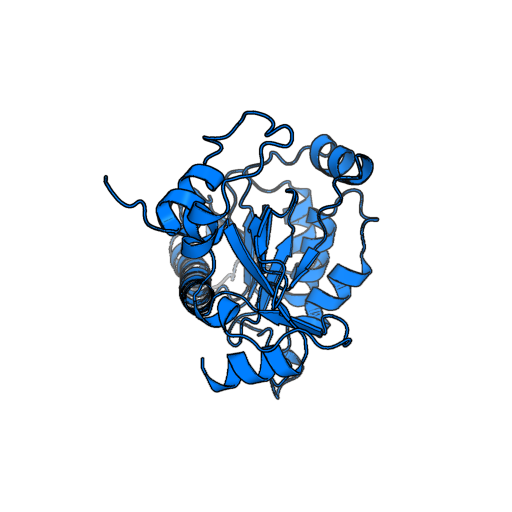 O . PRO A 1 179 ? -8.223 6.704 -16.021 1.00 77.94 179 PRO A O 1
ATOM 1392 N N . TYR A 1 180 ? -8.460 4.468 -16.117 1.00 81.69 180 TYR A N 1
ATOM 1393 C CA . TYR A 1 180 ? -9.715 4.434 -16.866 1.00 81.69 180 TYR A CA 1
ATOM 1394 C C . TYR A 1 180 ? -10.951 4.246 -15.979 1.00 81.69 180 TYR A C 1
ATOM 1396 O O . TYR A 1 180 ? -12.061 4.157 -16.506 1.00 81.69 180 TYR A O 1
ATOM 1404 N N . GLU A 1 181 ? -10.801 4.218 -14.650 1.00 87.88 181 GLU A N 1
ATOM 1405 C CA . GLU A 1 181 ? -11.940 4.146 -13.733 1.00 87.88 181 GLU A CA 1
ATOM 1406 C C . GLU A 1 181 ? -12.895 5.324 -13.989 1.00 87.88 181 GLU A C 1
ATOM 1408 O O . GLU A 1 181 ? -12.538 6.498 -13.840 1.00 87.88 181 GLU A O 1
ATOM 1413 N N . ALA A 1 182 ? -14.124 4.994 -14.398 1.00 88.25 182 ALA A N 1
ATOM 1414 C CA . ALA A 1 182 ? -15.124 5.952 -14.859 1.00 88.25 182 ALA A CA 1
ATOM 1415 C C . ALA A 1 182 ? -15.624 6.870 -13.737 1.00 88.25 182 ALA A C 1
ATOM 1417 O O . ALA A 1 182 ? -16.086 7.977 -14.010 1.00 88.25 182 ALA A O 1
ATOM 1418 N N . ASN A 1 183 ? -15.555 6.421 -12.481 1.00 90.69 183 ASN A N 1
ATOM 1419 C CA . ASN A 1 183 ? -15.907 7.225 -11.322 1.00 90.69 183 ASN A CA 1
ATOM 1420 C C . ASN A 1 183 ? -14.663 7.931 -10.749 1.00 90.69 183 ASN A C 1
ATOM 1422 O O . ASN A 1 183 ? -13.870 7.290 -10.058 1.00 90.69 183 ASN A O 1
ATOM 1426 N N . PRO A 1 184 ? -14.526 9.267 -10.881 1.00 89.00 184 PRO A N 1
ATOM 1427 C CA . PRO A 1 184 ? -13.358 9.993 -10.373 1.00 89.00 184 PRO A CA 1
ATOM 1428 C C . PRO A 1 184 ? -13.140 9.836 -8.863 1.00 89.00 184 PRO A C 1
ATOM 1430 O O . PRO A 1 184 ? -12.015 9.921 -8.382 1.00 89.00 184 PRO A O 1
ATOM 1433 N N . ARG A 1 185 ? -14.205 9.564 -8.093 1.00 88.75 185 ARG A N 1
ATOM 1434 C CA . ARG A 1 185 ? -14.108 9.316 -6.643 1.00 88.75 185 ARG A CA 1
ATOM 1435 C C . ARG A 1 185 ? -13.483 7.966 -6.305 1.00 88.75 185 ARG A C 1
ATOM 1437 O O . ARG A 1 185 ? -13.070 7.765 -5.167 1.00 88.75 185 ARG A O 1
ATOM 1444 N N . ARG A 1 186 ? -13.416 7.049 -7.268 1.00 90.19 186 ARG A N 1
ATOM 1445 C CA . ARG A 1 186 ? -12.735 5.760 -7.140 1.00 90.19 186 ARG A CA 1
ATOM 1446 C C . ARG A 1 186 ? -11.330 5.779 -7.735 1.00 90.19 186 ARG A C 1
ATOM 1448 O O . ARG A 1 186 ? -10.644 4.774 -7.649 1.00 90.19 186 ARG A O 1
ATOM 1455 N N . GLN A 1 187 ? -10.856 6.905 -8.265 1.00 91.00 187 GLN A N 1
ATOM 1456 C CA . GLN A 1 187 ? -9.479 7.023 -8.742 1.00 91.00 187 GLN A CA 1
ATOM 1457 C C . GLN A 1 187 ? -8.544 7.358 -7.576 1.00 91.00 187 GLN A C 1
ATOM 1459 O O . GLN A 1 187 ? -8.589 8.459 -7.021 1.00 91.00 187 GLN A O 1
ATOM 1464 N N . PHE A 1 188 ? -7.678 6.424 -7.196 1.00 92.75 188 PHE A N 1
ATOM 1465 C CA . PHE A 1 188 ? -6.762 6.594 -6.066 1.00 92.75 188 PHE A CA 1
ATOM 1466 C C . PHE A 1 188 ? -5.632 7.580 -6.383 1.00 92.75 188 PHE A C 1
ATOM 1468 O O . PHE A 1 188 ? -5.196 8.340 -5.514 1.00 92.75 188 PHE A O 1
ATOM 1475 N N . TYR A 1 189 ? -5.191 7.619 -7.645 1.00 89.38 189 TYR A N 1
ATOM 1476 C CA . TYR A 1 189 ? -4.081 8.464 -8.074 1.00 89.38 189 TYR A CA 1
ATOM 1477 C C . TYR A 1 189 ? -4.288 9.962 -7.766 1.00 89.38 189 TYR A C 1
ATOM 1479 O O . TYR A 1 189 ? -3.480 10.529 -7.029 1.00 89.38 189 TYR A O 1
ATOM 1487 N N . PRO A 1 190 ? -5.349 10.636 -8.256 1.00 90.50 190 PRO A N 1
ATOM 1488 C CA . PRO A 1 190 ? -5.533 12.066 -8.004 1.00 90.50 190 PRO A CA 1
ATOM 1489 C C . PRO A 1 190 ? -5.811 12.397 -6.531 1.00 90.50 190 PRO A C 1
ATOM 1491 O O . PRO A 1 190 ? -5.520 13.511 -6.098 1.00 90.50 190 PRO A O 1
ATOM 1494 N N . GLN A 1 191 ? -6.366 11.451 -5.768 1.00 92.25 191 GLN A N 1
ATOM 1495 C CA . GLN A 1 191 ? -6.802 11.673 -4.387 1.00 92.25 191 GLN A CA 1
ATOM 1496 C C . GLN A 1 191 ? -5.693 11.463 -3.356 1.00 92.25 191 GLN A C 1
ATOM 1498 O O . GLN A 1 191 ? -5.669 12.161 -2.347 1.00 92.25 191 GLN A O 1
ATOM 1503 N N . VAL A 1 192 ? -4.787 10.512 -3.598 1.00 91.81 192 VAL A N 1
ATOM 1504 C CA . VAL A 1 192 ? -3.753 10.126 -2.629 1.00 91.81 192 VAL A CA 1
ATOM 1505 C C . VAL A 1 192 ? -2.368 10.194 -3.251 1.00 91.81 192 VAL A C 1
ATOM 1507 O O . VAL A 1 192 ? -1.535 10.960 -2.775 1.00 91.81 192 VAL A O 1
ATOM 1510 N N . VAL A 1 193 ? -2.120 9.482 -4.352 1.00 87.38 193 VAL A N 1
ATOM 1511 C CA . VAL A 1 193 ? -0.776 9.419 -4.952 1.00 87.38 193 VAL A CA 1
ATOM 1512 C C . VAL A 1 193 ? -0.258 10.803 -5.337 1.00 87.38 193 VAL A C 1
ATOM 1514 O O . VAL A 1 193 ? 0.840 11.178 -4.940 1.00 87.38 193 VAL A O 1
ATOM 1517 N N . ALA A 1 194 ? -1.016 11.577 -6.114 1.00 86.06 194 ALA A N 1
ATOM 1518 C CA . ALA A 1 194 ? -0.558 12.873 -6.601 1.00 86.06 194 ALA A CA 1
ATOM 1519 C C . ALA A 1 194 ? -0.246 13.851 -5.447 1.00 86.06 194 ALA A C 1
ATOM 1521 O O . ALA A 1 194 ? 0.816 14.477 -5.483 1.00 86.06 194 ALA A O 1
ATOM 1522 N N . PRO A 1 195 ? -1.084 13.969 -4.395 1.00 87.88 195 PRO A N 1
ATOM 1523 C CA . PRO A 1 195 ? -0.708 14.684 -3.176 1.00 87.88 195 PRO A CA 1
ATOM 1524 C C . PRO A 1 195 ? 0.579 14.171 -2.513 1.00 87.88 195 PRO A C 1
ATOM 1526 O O . PRO A 1 195 ? 1.416 14.990 -2.139 1.00 87.88 195 PRO A O 1
ATOM 1529 N N . LEU A 1 196 ? 0.782 12.853 -2.409 1.00 85.31 196 LEU A N 1
ATOM 1530 C CA . LEU A 1 196 ? 2.007 12.279 -1.833 1.00 85.31 196 LEU A CA 1
ATOM 1531 C C . LEU A 1 196 ? 3.253 12.608 -2.661 1.00 85.31 196 LEU A C 1
ATOM 1533 O O . LEU A 1 196 ? 4.284 12.980 -2.106 1.00 85.31 196 LEU A O 1
ATOM 1537 N N . VAL A 1 197 ? 3.152 12.545 -3.990 1.00 78.94 197 VAL A N 1
ATOM 1538 C CA . VAL A 1 197 ? 4.232 12.947 -4.902 1.00 78.94 197 VAL A CA 1
ATOM 1539 C C . VAL A 1 197 ? 4.570 14.431 -4.715 1.00 78.94 197 VAL A C 1
ATOM 1541 O O . VAL A 1 197 ? 5.746 14.793 -4.693 1.00 78.94 197 VAL A O 1
ATOM 1544 N N . ARG A 1 198 ? 3.561 15.294 -4.515 1.00 80.00 198 ARG A N 1
ATOM 1545 C CA . ARG A 1 198 ? 3.752 16.736 -4.266 1.00 80.00 198 ARG A CA 1
ATOM 1546 C C . ARG A 1 198 ? 4.388 17.049 -2.915 1.00 80.00 198 ARG A C 1
ATOM 1548 O O . ARG A 1 198 ? 5.110 18.037 -2.831 1.00 80.00 198 ARG A O 1
ATOM 1555 N N . LEU A 1 199 ? 4.149 16.235 -1.881 1.00 76.38 199 LEU A N 1
ATOM 1556 C CA . LEU A 1 199 ? 4.853 16.374 -0.597 1.00 76.38 199 LEU A CA 1
ATOM 1557 C C . LEU A 1 199 ? 6.375 16.243 -0.772 1.00 76.38 199 LEU A C 1
ATOM 1559 O O . LEU A 1 199 ? 7.143 16.801 0.014 1.00 76.38 199 LEU A O 1
ATOM 1563 N N . GLY A 1 200 ? 6.811 15.553 -1.831 1.00 61.50 200 GLY A N 1
ATOM 1564 C CA . GLY A 1 200 ? 8.210 15.441 -2.208 1.00 61.50 200 GLY A CA 1
ATOM 1565 C C . GLY A 1 200 ? 9.078 14.848 -1.096 1.00 61.50 200 GLY A C 1
ATOM 1566 O O . GLY A 1 200 ? 8.612 14.181 -0.175 1.00 61.50 200 GLY A O 1
ATOM 1567 N N . ARG A 1 201 ? 10.384 15.109 -1.176 1.00 57.94 201 ARG A N 1
ATOM 1568 C CA . ARG A 1 201 ? 11.397 14.626 -0.218 1.00 57.94 201 ARG A CA 1
ATOM 1569 C C . ARG A 1 201 ? 11.545 15.520 1.025 1.00 57.94 201 ARG A C 1
ATOM 1571 O O . ARG A 1 201 ? 12.522 15.397 1.749 1.00 57.94 201 ARG A O 1
ATOM 1578 N N . GLN A 1 202 ? 10.635 16.474 1.231 1.00 53.50 202 GLN A N 1
ATOM 1579 C CA . GLN A 1 202 ? 10.844 17.603 2.150 1.00 53.50 202 GLN A CA 1
ATOM 1580 C C . GLN A 1 202 ? 10.232 17.411 3.544 1.00 53.50 202 GLN A C 1
ATOM 1582 O O . GLN A 1 202 ? 10.473 18.229 4.431 1.00 53.50 202 GLN A O 1
ATOM 1587 N N . SER A 1 203 ? 9.457 16.348 3.771 1.00 57.91 203 SER A N 1
ATOM 1588 C CA . SER A 1 203 ? 8.884 16.101 5.094 1.00 57.91 203 SER A CA 1
ATOM 1589 C C . SER A 1 203 ? 9.911 15.451 6.020 1.00 57.91 203 SER A C 1
ATOM 1591 O O . SER A 1 203 ? 10.343 14.329 5.763 1.00 57.91 203 SER A O 1
ATOM 1593 N N . ARG A 1 204 ? 10.246 16.123 7.133 1.00 55.94 204 ARG A N 1
ATOM 1594 C CA . ARG A 1 204 ? 11.026 15.525 8.236 1.00 55.94 204 ARG A CA 1
ATOM 1595 C C . ARG A 1 204 ? 10.344 14.272 8.803 1.00 55.94 204 ARG A C 1
ATOM 1597 O O . ARG A 1 204 ? 11.033 13.332 9.170 1.00 55.94 204 ARG A O 1
ATOM 1604 N N . ASN A 1 205 ? 9.005 14.231 8.758 1.00 68.56 205 ASN A N 1
ATOM 1605 C CA . ASN A 1 205 ? 8.179 13.111 9.218 1.00 68.56 205 ASN A CA 1
ATOM 1606 C C . ASN A 1 205 ? 7.348 12.563 8.051 1.00 68.56 205 ASN A C 1
ATOM 1608 O O . ASN A 1 205 ? 6.129 12.752 7.983 1.00 68.56 205 ASN A O 1
ATOM 1612 N N . ALA A 1 206 ? 8.002 11.932 7.075 1.00 73.81 206 ALA A N 1
ATOM 1613 C CA . ALA A 1 206 ? 7.314 11.491 5.862 1.00 73.81 206 ALA A CA 1
ATOM 1614 C C . ALA A 1 206 ? 6.207 10.452 6.138 1.00 73.81 206 ALA A C 1
ATOM 1616 O O . ALA A 1 206 ? 5.148 10.561 5.529 1.00 73.81 206 ALA A O 1
ATOM 1617 N N . ARG A 1 207 ? 6.341 9.575 7.147 1.00 80.75 207 ARG A N 1
ATOM 1618 C CA . ARG A 1 207 ? 5.264 8.650 7.565 1.00 80.75 207 ARG A CA 1
ATOM 1619 C C . ARG A 1 207 ? 3.999 9.399 8.014 1.00 80.75 207 ARG A C 1
ATOM 1621 O O . ARG A 1 207 ? 2.916 9.142 7.496 1.00 80.75 207 ARG A O 1
ATOM 1628 N N . GLN A 1 208 ? 4.125 10.365 8.929 1.00 85.81 208 GLN A N 1
ATOM 1629 C CA . GLN A 1 208 ? 2.984 11.164 9.409 1.00 85.81 208 GLN A CA 1
ATOM 1630 C C . GLN A 1 208 ? 2.375 12.021 8.291 1.00 85.81 208 GLN A C 1
ATOM 1632 O O . GLN A 1 208 ? 1.156 12.157 8.206 1.00 85.81 208 GLN A O 1
ATOM 1637 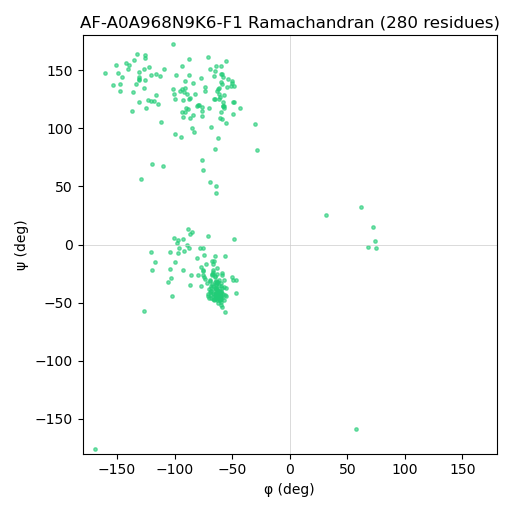N N . ALA A 1 209 ? 3.205 12.574 7.402 1.00 85.12 209 ALA A N 1
ATOM 1638 C CA . ALA A 1 209 ? 2.722 13.338 6.254 1.00 85.12 209 ALA A CA 1
ATOM 1639 C C . ALA A 1 209 ? 1.926 12.460 5.272 1.00 85.12 209 ALA A C 1
ATOM 1641 O O . ALA A 1 209 ? 0.886 12.884 4.769 1.00 85.12 209 ALA A O 1
ATOM 1642 N N . TRP A 1 210 ? 2.365 11.219 5.051 1.00 89.00 210 TRP A N 1
ATOM 1643 C CA . TRP A 1 210 ? 1.641 10.247 4.235 1.00 89.00 210 TRP A CA 1
ATOM 1644 C C . TRP A 1 210 ? 0.317 9.831 4.863 1.00 89.00 210 TRP A C 1
ATOM 1646 O O . TRP A 1 210 ? -0.720 9.850 4.200 1.00 89.00 210 TRP A O 1
ATOM 1656 N N . LEU A 1 211 ? 0.342 9.509 6.157 1.00 92.25 211 LEU A N 1
ATOM 1657 C CA . LEU A 1 211 ? -0.860 9.183 6.917 1.00 92.25 211 LEU A CA 1
ATOM 1658 C C . LEU A 1 211 ? -1.855 10.342 6.919 1.00 92.25 211 LEU A C 1
ATOM 1660 O O . LEU A 1 211 ? -3.046 10.095 6.803 1.00 92.25 211 LEU A O 1
ATOM 1664 N N . ARG A 1 212 ? -1.397 11.598 6.958 1.00 93.69 212 ARG A N 1
ATOM 1665 C CA . ARG A 1 212 ? -2.279 12.773 6.869 1.00 93.69 212 ARG A CA 1
ATOM 1666 C C . ARG A 1 212 ? -3.048 12.809 5.552 1.00 93.69 212 ARG A C 1
ATOM 1668 O O . ARG A 1 212 ? -4.260 13.005 5.557 1.00 93.69 212 ARG A O 1
ATOM 1675 N N . VAL A 1 213 ? -2.362 12.591 4.429 1.00 93.81 213 VAL A N 1
ATOM 1676 C CA . VAL A 1 213 ? -3.015 12.511 3.111 1.00 93.81 213 VAL A CA 1
ATOM 1677 C C . VAL A 1 213 ? -4.016 11.359 3.083 1.00 93.81 213 VAL A C 1
ATOM 1679 O O . VAL A 1 213 ? -5.153 11.540 2.648 1.00 93.81 213 VAL A O 1
ATOM 1682 N N . MET A 1 214 ? -3.623 10.191 3.593 1.00 95.81 214 MET A N 1
ATOM 1683 C CA . MET A 1 214 ? -4.504 9.029 3.612 1.00 95.81 214 MET A CA 1
ATOM 1684 C C . MET A 1 214 ? -5.723 9.233 4.516 1.00 95.81 214 MET A C 1
ATOM 1686 O O . MET A 1 214 ? -6.835 8.899 4.122 1.00 95.81 214 MET A O 1
ATOM 1690 N N . PHE A 1 215 ? -5.560 9.806 5.707 1.00 96.56 215 PHE A N 1
ATOM 1691 C CA . PHE A 1 215 ? -6.667 10.066 6.625 1.00 96.56 215 PHE A CA 1
ATOM 1692 C C . PHE A 1 215 ? -7.626 11.126 6.093 1.00 96.56 215 PHE A C 1
ATOM 1694 O O . PHE A 1 215 ? -8.833 10.970 6.263 1.00 96.56 215 PHE A O 1
ATOM 1701 N N . ALA A 1 216 ? -7.133 12.131 5.365 1.00 96.25 216 ALA A N 1
ATOM 1702 C CA . ALA A 1 216 ? -7.999 13.052 4.636 1.00 96.25 216 ALA A CA 1
ATOM 1703 C C . ALA A 1 216 ? -8.859 12.319 3.587 1.00 96.25 216 ALA A C 1
ATOM 1705 O O . ALA A 1 216 ? -10.062 12.564 3.504 1.00 96.25 216 ALA A O 1
ATOM 1706 N N . PHE A 1 217 ? -8.279 11.373 2.838 1.00 95.62 217 PHE A N 1
ATOM 1707 C CA . PHE A 1 217 ? -9.026 10.497 1.924 1.00 95.62 217 PHE A CA 1
ATOM 1708 C C . PHE A 1 217 ? -10.018 9.573 2.663 1.00 95.62 217 PHE A C 1
ATOM 1710 O O . PHE A 1 217 ? -11.120 9.308 2.176 1.00 95.62 217 PHE A O 1
ATOM 1717 N N . CYS A 1 218 ? -9.661 9.120 3.865 1.00 95.44 218 CYS A N 1
ATOM 1718 C CA . CYS A 1 218 ? -10.472 8.230 4.694 1.00 95.44 218 CYS A CA 1
ATOM 1719 C C . CYS A 1 218 ? -11.490 8.957 5.584 1.00 95.44 218 CYS A C 1
ATOM 1721 O O . CYS A 1 218 ? -12.070 8.301 6.442 1.00 95.44 218 CYS A O 1
ATOM 1723 N N . ALA A 1 219 ? -11.712 10.267 5.439 1.00 93.88 219 ALA A N 1
ATOM 1724 C CA . ALA A 1 219 ? -12.526 11.040 6.380 1.00 93.88 219 ALA A CA 1
ATOM 1725 C C . ALA A 1 219 ? -13.885 10.372 6.684 1.00 93.88 219 ALA A C 1
ATOM 1727 O O . ALA A 1 219 ? -14.678 10.084 5.782 1.00 93.88 219 ALA A O 1
ATOM 1728 N N . GLY A 1 220 ? -14.142 10.101 7.969 1.00 88.62 220 GLY A N 1
ATOM 1729 C CA . GLY A 1 220 ? -15.351 9.416 8.444 1.00 88.62 220 GLY A CA 1
ATOM 1730 C C . GLY A 1 220 ? -15.414 7.902 8.189 1.00 88.62 220 GLY A C 1
ATOM 1731 O O . GLY A 1 220 ? -16.426 7.278 8.511 1.00 88.62 220 GLY A O 1
ATOM 1732 N N . LYS A 1 221 ? -14.366 7.295 7.627 1.00 92.19 221 LYS A N 1
ATOM 1733 C CA . LYS A 1 221 ? -14.275 5.862 7.314 1.00 92.19 221 LYS A CA 1
ATOM 1734 C C . LYS A 1 221 ? -13.223 5.190 8.194 1.00 92.19 221 LYS A C 1
ATOM 1736 O O . LYS A 1 221 ? -12.206 5.811 8.494 1.00 92.19 221 LYS A O 1
ATOM 1741 N N . PRO A 1 222 ? -13.432 3.929 8.598 1.00 93.38 222 PRO A N 1
ATOM 1742 C CA . PRO A 1 222 ? -12.477 3.222 9.437 1.00 93.38 222 PRO A CA 1
ATOM 1743 C C . PRO A 1 222 ? -11.181 2.898 8.683 1.00 93.38 222 PRO A C 1
ATOM 1745 O O . PRO A 1 222 ? -11.176 2.693 7.465 1.00 93.38 222 PRO A O 1
ATOM 1748 N N . PHE A 1 223 ? -10.091 2.832 9.441 1.00 95.62 223 PHE A N 1
ATOM 1749 C CA . PHE A 1 223 ? -8.741 2.595 8.956 1.00 95.62 223 PHE A CA 1
ATOM 1750 C C . PHE A 1 223 ? -8.019 1.588 9.849 1.00 95.62 223 PHE A C 1
ATOM 1752 O O . PHE A 1 223 ? -8.019 1.736 11.074 1.00 95.62 223 PHE A O 1
ATOM 1759 N N . VAL A 1 224 ? -7.395 0.575 9.244 1.00 96.31 224 VAL A N 1
ATOM 1760 C CA . VAL A 1 224 ? -6.551 -0.387 9.965 1.00 96.31 224 VAL A CA 1
ATOM 1761 C C . VAL A 1 224 ? -5.070 -0.071 9.776 1.00 96.31 224 VAL A C 1
ATOM 1763 O O . VAL A 1 224 ? -4.611 0.146 8.662 1.00 96.31 224 VAL A O 1
ATOM 1766 N N . TYR A 1 225 ? -4.310 -0.078 10.863 1.00 95.19 225 TYR A N 1
ATOM 1767 C CA . TYR A 1 225 ? -2.864 0.096 10.876 1.00 95.19 225 TYR A CA 1
ATOM 1768 C C . TYR A 1 225 ? -2.209 -1.218 11.301 1.00 95.19 225 TYR A C 1
ATOM 1770 O O . TYR A 1 225 ? -2.257 -1.575 12.479 1.00 95.19 225 TYR A O 1
ATOM 1778 N N . TYR A 1 226 ? -1.610 -1.941 10.355 1.00 95.00 226 TYR A N 1
ATOM 1779 C CA . TYR A 1 226 ? -0.817 -3.134 10.649 1.00 95.00 226 TYR A CA 1
ATOM 1780 C C . TYR A 1 226 ? 0.635 -2.749 10.924 1.00 95.00 226 TYR A C 1
ATOM 1782 O O . TYR A 1 226 ? 1.307 -2.240 10.031 1.00 95.00 226 TYR A O 1
ATOM 1790 N N . SER A 1 227 ? 1.122 -2.996 12.140 1.00 91.81 227 SER A N 1
ATOM 1791 C CA . SER A 1 227 ? 2.531 -2.790 12.511 1.00 91.81 227 SER A CA 1
ATOM 1792 C C . SER A 1 227 ? 2.888 -3.579 13.756 1.00 91.81 227 SER A C 1
ATOM 1794 O O . SER A 1 227 ? 2.050 -3.751 14.636 1.00 91.81 227 SER A O 1
ATOM 1796 N N . GLU A 1 228 ? 4.134 -4.038 13.852 1.00 88.06 228 GLU A N 1
ATOM 1797 C CA . GLU A 1 228 ? 4.643 -4.693 15.065 1.00 88.06 228 GLU A CA 1
ATOM 1798 C C . GLU A 1 228 ? 4.694 -3.751 16.275 1.00 88.06 228 GLU A C 1
ATOM 1800 O O . GLU A 1 228 ? 4.559 -4.203 17.411 1.00 88.06 228 GLU A O 1
ATOM 1805 N N . HIS A 1 229 ? 4.847 -2.443 16.046 1.00 85.06 229 HIS A N 1
ATOM 1806 C CA . HIS A 1 229 ? 4.886 -1.452 17.119 1.00 85.06 229 HIS A CA 1
ATOM 1807 C C . HIS A 1 229 ? 3.533 -0.768 17.281 1.00 85.06 229 HIS A C 1
ATOM 1809 O O . HIS A 1 229 ? 2.815 -0.525 16.308 1.00 85.06 229 HIS A O 1
ATOM 1815 N N . THR A 1 230 ? 3.196 -0.429 18.524 1.00 84.69 230 THR A N 1
ATOM 1816 C CA . THR A 1 230 ? 2.041 0.422 18.818 1.00 84.69 230 THR A CA 1
ATOM 1817 C C . THR A 1 230 ? 2.241 1.793 18.156 1.00 84.69 230 THR A C 1
ATOM 1819 O O . THR A 1 230 ? 3.302 2.389 18.354 1.00 84.69 230 THR A O 1
ATOM 1822 N N . PRO A 1 231 ? 1.256 2.315 17.401 1.00 84.75 231 PRO A N 1
ATOM 1823 C CA . PRO A 1 231 ? 1.351 3.628 16.774 1.00 84.75 231 PRO A CA 1
ATOM 1824 C C . PRO A 1 231 ? 1.550 4.732 17.813 1.00 84.75 231 PRO A C 1
ATOM 1826 O O . PRO A 1 231 ? 0.905 4.716 18.865 1.00 84.75 231 PRO A O 1
ATOM 1829 N N . ASP A 1 232 ? 2.405 5.708 17.501 1.00 84.00 232 ASP A N 1
ATOM 1830 C CA . ASP A 1 232 ? 2.623 6.869 18.362 1.00 84.00 232 ASP A CA 1
ATOM 1831 C C . ASP A 1 232 ? 1.299 7.635 18.602 1.00 84.00 232 ASP A C 1
ATOM 1833 O O . ASP A 1 232 ? 0.465 7.734 17.685 1.00 84.00 232 ASP A O 1
ATOM 1837 N N . PRO A 1 233 ? 1.075 8.211 19.803 1.00 87.62 233 PRO A N 1
ATOM 1838 C CA . PRO A 1 233 ? -0.069 9.081 20.075 1.00 87.62 233 PRO A CA 1
ATOM 1839 C C . PRO A 1 233 ? -0.336 10.158 19.008 1.00 87.62 233 PRO A C 1
ATOM 1841 O O . PRO A 1 233 ? -1.495 10.501 18.777 1.00 87.62 233 PRO A O 1
ATOM 1844 N N . ALA A 1 234 ? 0.692 10.660 18.322 1.00 88.44 234 ALA A N 1
ATOM 1845 C CA . ALA A 1 234 ? 0.582 11.599 17.212 1.00 88.44 234 ALA A CA 1
ATOM 1846 C C . ALA A 1 234 ? -0.167 11.011 16.004 1.00 88.44 234 ALA A C 1
ATOM 1848 O O . ALA A 1 234 ? -0.973 11.713 15.394 1.00 88.44 234 ALA A O 1
ATOM 1849 N N . ILE A 1 235 ? 0.034 9.729 15.672 1.00 89.56 235 ILE A N 1
ATOM 1850 C CA . ILE A 1 235 ? -0.716 9.046 14.602 1.00 89.56 235 ILE A CA 1
ATOM 1851 C C . ILE A 1 235 ? -2.189 8.912 14.998 1.00 89.56 235 ILE A C 1
ATOM 1853 O O . ILE A 1 235 ? -3.077 9.180 14.186 1.00 89.56 235 ILE A O 1
ATOM 1857 N N . ILE A 1 236 ? -2.456 8.547 16.255 1.00 90.81 236 ILE A N 1
ATOM 1858 C CA . ILE A 1 236 ? -3.823 8.416 16.780 1.00 90.81 236 ILE A CA 1
ATOM 1859 C C . ILE A 1 236 ? -4.533 9.778 16.771 1.00 90.81 236 ILE A C 1
ATOM 1861 O O . ILE A 1 236 ? -5.685 9.877 16.346 1.00 90.81 236 ILE A O 1
ATOM 1865 N N . ALA A 1 237 ? -3.843 10.840 17.197 1.00 91.19 237 ALA A N 1
ATOM 1866 C CA . ALA A 1 237 ? -4.359 12.204 17.166 1.00 91.19 237 ALA A CA 1
ATOM 1867 C C . ALA A 1 237 ? -4.657 12.669 15.732 1.00 91.19 237 ALA A C 1
ATOM 1869 O O . ALA A 1 237 ? -5.701 13.272 15.488 1.00 91.19 237 ALA A O 1
ATOM 1870 N N . LEU A 1 238 ? -3.790 12.328 14.776 1.00 93.69 238 LEU A N 1
ATOM 1871 C CA . LEU A 1 238 ? -3.983 12.642 13.363 1.00 93.69 238 LEU A CA 1
ATOM 1872 C C . LEU A 1 238 ? -5.210 11.925 12.777 1.00 93.69 238 LEU A C 1
ATOM 1874 O O . LEU A 1 238 ? -5.990 12.535 12.051 1.00 93.69 238 LEU A O 1
ATOM 1878 N N . ALA A 1 239 ? -5.430 10.651 13.112 1.00 93.50 239 ALA A N 1
ATOM 1879 C CA . ALA A 1 239 ? -6.647 9.945 12.706 1.00 93.50 239 ALA A CA 1
ATOM 1880 C C . ALA A 1 239 ? -7.904 10.626 13.279 1.00 93.50 239 ALA A C 1
ATOM 1882 O O . ALA A 1 239 ? -8.891 10.833 12.568 1.00 93.50 239 ALA A O 1
ATOM 1883 N N . ALA A 1 240 ? -7.850 11.039 14.550 1.00 92.88 240 ALA A N 1
ATOM 1884 C CA . ALA A 1 240 ? -8.946 11.740 15.209 1.00 92.88 240 ALA A CA 1
ATOM 1885 C C . ALA A 1 240 ? -9.253 13.110 14.575 1.00 92.88 240 ALA A C 1
ATOM 1887 O O . ALA A 1 240 ? -10.428 13.445 14.428 1.00 92.88 240 ALA A O 1
ATOM 1888 N N . GLU A 1 241 ? -8.234 13.866 14.145 1.00 94.88 241 GLU A N 1
ATOM 1889 C CA . GLU A 1 241 ? -8.382 15.145 13.424 1.00 94.88 241 GLU A CA 1
ATOM 1890 C C . GLU A 1 241 ? -9.258 14.998 12.169 1.00 94.88 241 GLU A C 1
ATOM 1892 O O . GLU A 1 241 ? -10.093 15.854 11.878 1.00 94.88 241 GLU A O 1
ATOM 1897 N N . HIS A 1 242 ? -9.129 13.872 11.465 1.00 94.62 242 HIS A N 1
ATOM 1898 C CA . HIS A 1 242 ? -9.904 13.559 10.263 1.00 94.62 242 HIS A CA 1
ATOM 1899 C C . HIS A 1 242 ? -11.184 12.748 10.538 1.00 94.62 242 HIS A C 1
ATOM 1901 O O . HIS A 1 242 ? -11.878 12.338 9.603 1.00 94.62 242 HIS A O 1
ATOM 1907 N N . GLY A 1 243 ? -11.514 12.497 11.809 1.00 92.38 243 GLY A N 1
ATOM 1908 C CA . GLY A 1 243 ? -12.671 11.689 12.197 1.00 92.38 243 GLY A CA 1
ATOM 1909 C C . GLY A 1 243 ? -12.595 10.245 11.692 1.00 92.38 243 GLY A C 1
ATOM 1910 O O . GLY A 1 243 ? -13.627 9.666 11.359 1.00 92.38 243 GLY A O 1
ATOM 1911 N N . VAL A 1 244 ? -11.388 9.686 11.593 1.00 93.56 244 VAL A N 1
ATOM 1912 C CA . VAL A 1 244 ? -11.116 8.322 11.126 1.00 93.56 244 VAL A CA 1
ATOM 1913 C C . VAL A 1 244 ? -11.123 7.371 12.327 1.00 93.56 244 VAL A C 1
ATOM 1915 O O . VAL A 1 244 ? -10.239 7.476 13.181 1.00 93.56 244 VAL A O 1
ATOM 1918 N N . PRO A 1 245 ? -12.080 6.424 12.427 1.00 91.38 245 PRO A N 1
ATOM 1919 C CA . PRO A 1 245 ? -11.983 5.335 13.389 1.00 91.38 245 PRO A CA 1
ATOM 1920 C C . PRO A 1 245 ? -10.739 4.496 13.098 1.00 91.38 245 PRO A C 1
ATOM 1922 O O . PRO A 1 245 ? -10.560 4.007 11.984 1.00 91.38 245 PRO A O 1
ATOM 1925 N N . PHE A 1 246 ? -9.883 4.327 14.094 1.00 89.62 246 PHE A N 1
ATOM 1926 C CA . PHE A 1 246 ? -8.542 3.789 13.903 1.00 89.62 246 PHE A CA 1
ATOM 1927 C C . PHE A 1 246 ? -8.373 2.481 14.676 1.00 89.62 246 PHE A C 1
ATOM 1929 O O . PHE A 1 246 ? -8.582 2.441 15.889 1.00 89.62 246 PHE A O 1
ATOM 1936 N N . LEU A 1 247 ? -8.008 1.410 13.972 1.00 93.12 247 LEU A N 1
ATOM 1937 C CA . LEU A 1 247 ? -7.720 0.098 14.549 1.00 93.12 247 LEU A CA 1
ATOM 1938 C C . LEU A 1 247 ? -6.246 -0.229 14.335 1.00 93.12 247 LEU A C 1
ATOM 1940 O O . LEU A 1 247 ? -5.800 -0.338 13.198 1.00 93.12 247 LEU A O 1
ATOM 1944 N N . HIS A 1 248 ? -5.504 -0.445 15.414 1.00 93.94 248 HIS A N 1
ATOM 1945 C CA . HIS A 1 248 ? -4.162 -1.016 15.329 1.00 93.94 248 HIS A CA 1
ATOM 1946 C C . HIS A 1 248 ? -4.229 -2.538 15.450 1.00 93.94 248 HIS A C 1
ATOM 1948 O O . HIS A 1 248 ? -4.922 -3.060 16.323 1.00 93.94 248 HIS A O 1
ATOM 1954 N N . LEU A 1 249 ? -3.500 -3.241 14.583 1.00 93.88 249 LEU A N 1
ATOM 1955 C CA . LEU A 1 249 ? -3.282 -4.681 14.675 1.00 93.88 249 LEU A CA 1
ATOM 1956 C C . LEU A 1 249 ? -1.787 -4.995 14.538 1.0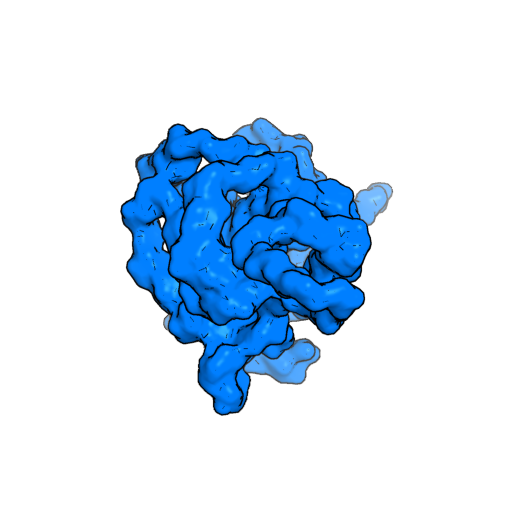0 93.88 249 LEU A C 1
ATOM 1958 O O . LEU A 1 249 ? -1.111 -4.381 13.709 1.00 93.88 249 LEU A O 1
ATOM 1962 N N . PRO A 1 250 ? -1.259 -5.976 15.295 1.00 92.19 250 PRO A N 1
ATOM 1963 C CA . PRO A 1 250 ? 0.115 -6.401 15.101 1.00 92.19 250 PRO A CA 1
ATOM 1964 C C . PRO A 1 250 ? 0.285 -7.053 13.726 1.00 92.19 250 PRO A C 1
ATOM 1966 O O . PRO A 1 250 ? -0.618 -7.745 13.246 1.00 92.19 250 PRO A O 1
ATOM 1969 N N . LEU A 1 251 ? 1.443 -6.850 13.091 1.00 90.69 251 LEU A N 1
ATOM 1970 C CA . LEU A 1 251 ? 1.717 -7.393 11.755 1.00 90.69 251 LEU A CA 1
ATOM 1971 C C . LEU A 1 251 ? 1.667 -8.933 11.748 1.00 90.69 251 LEU A C 1
ATOM 1973 O O . LEU A 1 251 ? 1.180 -9.517 10.785 1.00 90.69 251 LEU A O 1
ATOM 1977 N N . SER A 1 252 ? 2.012 -9.576 12.869 1.00 90.88 252 SER A N 1
ATOM 1978 C CA . SER A 1 252 ? 1.802 -11.012 13.132 1.00 90.88 252 SER A CA 1
ATOM 1979 C C . SER A 1 252 ? 0.355 -11.527 13.004 1.00 90.88 252 SER A C 1
ATOM 1981 O O . SER A 1 252 ? 0.138 -12.739 13.037 1.00 90.88 252 SER A O 1
ATOM 1983 N N . LYS A 1 253 ? -0.656 -10.655 12.859 1.00 92.50 253 LYS A N 1
ATOM 1984 C CA . LYS A 1 253 ? -2.024 -11.068 12.488 1.00 92.50 253 LYS A CA 1
ATOM 1985 C C . LYS A 1 253 ? -2.179 -11.396 11.008 1.00 92.50 253 LYS A C 1
ATOM 1987 O O . LYS A 1 253 ? -3.141 -12.069 10.644 1.00 92.50 253 LYS A O 1
ATOM 1992 N N . LEU A 1 254 ? -1.263 -10.932 10.168 1.00 90.94 254 LEU A N 1
ATOM 1993 C CA . LEU A 1 254 ? -1.190 -11.327 8.771 1.00 90.94 254 LEU A CA 1
ATOM 1994 C C . LEU A 1 254 ? -0.330 -12.596 8.650 1.00 90.94 254 LEU A C 1
ATOM 1996 O O . LEU A 1 254 ? 0.624 -12.760 9.414 1.00 90.94 254 LEU A O 1
ATOM 2000 N N . PRO A 1 255 ? -0.636 -13.509 7.710 1.00 87.50 255 PRO A N 1
ATOM 2001 C CA . PRO A 1 255 ? 0.188 -14.696 7.502 1.00 87.50 255 PRO A CA 1
ATOM 2002 C C . PRO A 1 255 ? 1.642 -14.318 7.183 1.00 87.50 255 PRO A C 1
ATOM 2004 O O . PRO A 1 255 ? 1.891 -13.514 6.284 1.00 87.50 255 PRO A O 1
ATOM 2007 N N . ALA A 1 256 ? 2.606 -14.900 7.902 1.00 85.25 256 ALA A N 1
ATOM 2008 C CA . ALA A 1 256 ? 4.015 -14.502 7.810 1.00 85.25 256 ALA A CA 1
ATOM 2009 C C . ALA A 1 256 ? 4.604 -14.694 6.399 1.00 85.25 256 ALA A C 1
ATOM 2011 O O . ALA A 1 256 ? 5.390 -13.869 5.940 1.00 85.25 256 ALA A O 1
ATOM 2012 N N . GLU A 1 257 ? 4.183 -15.751 5.703 1.00 81.69 257 GLU A N 1
ATOM 2013 C CA . GLU A 1 257 ? 4.538 -16.023 4.305 1.00 81.69 257 GLU A CA 1
ATOM 2014 C C . GLU A 1 257 ? 4.063 -14.903 3.369 1.00 81.69 257 GLU A C 1
ATOM 2016 O O . GLU A 1 257 ? 4.866 -14.324 2.646 1.00 81.69 257 GLU A O 1
ATOM 2021 N N . HIS A 1 258 ? 2.805 -14.474 3.497 1.00 83.56 258 HIS A N 1
ATOM 2022 C CA . HIS A 1 258 ? 2.265 -13.356 2.728 1.00 83.56 258 HIS A CA 1
ATOM 2023 C C . HIS A 1 258 ? 2.978 -12.038 3.054 1.00 83.56 258 HIS A C 1
ATOM 2025 O O . HIS A 1 258 ? 3.215 -11.222 2.165 1.00 83.56 258 HIS A O 1
ATOM 2031 N N . VAL A 1 259 ? 3.339 -11.818 4.323 1.00 84.75 259 VAL A N 1
ATOM 2032 C CA . VAL A 1 259 ? 4.104 -10.629 4.715 1.00 84.75 259 VAL A CA 1
ATOM 2033 C C . VAL A 1 259 ? 5.477 -10.624 4.038 1.00 84.75 259 VAL A C 1
ATOM 2035 O O . VAL A 1 259 ? 5.895 -9.594 3.513 1.00 84.75 259 VAL A O 1
ATOM 2038 N N . ALA A 1 260 ? 6.174 -11.760 4.015 1.00 81.25 260 ALA A N 1
ATOM 2039 C CA . ALA A 1 260 ? 7.475 -11.879 3.365 1.00 81.25 260 ALA A CA 1
ATOM 2040 C C . ALA A 1 260 ? 7.377 -11.695 1.841 1.00 81.25 260 ALA A C 1
ATOM 2042 O O . ALA A 1 260 ? 8.132 -10.902 1.274 1.00 81.25 260 ALA A O 1
ATOM 2043 N N . ASP A 1 261 ? 6.417 -12.364 1.201 1.00 81.12 261 ASP A N 1
ATOM 2044 C CA . ASP A 1 261 ? 6.263 -12.383 -0.256 1.00 81.12 261 ASP A CA 1
ATOM 2045 C C . ASP A 1 261 ? 5.845 -11.020 -0.814 1.00 81.12 261 ASP A C 1
ATOM 2047 O O . ASP A 1 261 ? 6.326 -10.597 -1.865 1.00 81.12 261 ASP A O 1
ATOM 2051 N N . HIS A 1 262 ? 4.992 -10.290 -0.090 1.00 86.19 262 HIS A N 1
ATOM 2052 C CA . HIS A 1 262 ? 4.482 -8.993 -0.534 1.00 86.19 262 HIS A CA 1
ATOM 2053 C C . HIS A 1 262 ? 5.311 -7.801 -0.056 1.00 86.19 262 HIS A C 1
ATOM 2055 O O . HIS A 1 262 ? 5.076 -6.675 -0.499 1.00 86.19 262 HIS A O 1
ATOM 2061 N N . ARG A 1 263 ? 6.322 -8.014 0.789 1.00 85.94 263 ARG A N 1
ATOM 2062 C CA . ARG A 1 263 ? 7.270 -6.954 1.155 1.00 85.94 263 ARG A CA 1
ATOM 2063 C C . ARG A 1 263 ? 8.177 -6.569 -0.010 1.00 85.94 263 ARG A C 1
ATOM 2065 O O . ARG A 1 263 ? 8.598 -5.417 -0.104 1.00 85.94 263 ARG A O 1
ATOM 2072 N N . THR A 1 264 ? 8.480 -7.507 -0.901 1.00 82.44 264 THR A N 1
ATOM 2073 C CA . THR A 1 264 ? 9.255 -7.255 -2.121 1.00 82.44 264 THR A CA 1
ATOM 2074 C C . THR A 1 264 ? 8.378 -7.344 -3.357 1.00 82.44 264 THR A C 1
ATOM 2076 O O . THR A 1 264 ? 7.387 -8.065 -3.363 1.00 82.44 264 THR A O 1
ATOM 2079 N N . PHE A 1 265 ? 8.722 -6.613 -4.412 1.00 81.88 265 PHE A N 1
ATOM 2080 C CA . PHE A 1 265 ? 7.996 -6.695 -5.676 1.00 81.88 265 PHE A CA 1
ATOM 2081 C C . PHE A 1 265 ? 8.882 -6.396 -6.873 1.00 81.88 265 PHE A C 1
ATOM 2083 O O . PHE A 1 265 ? 9.886 -5.686 -6.769 1.00 81.88 265 PHE A O 1
ATOM 2090 N N . LEU A 1 266 ? 8.473 -6.945 -8.014 1.00 82.56 266 LEU A N 1
ATOM 2091 C CA . LEU A 1 266 ? 9.037 -6.618 -9.313 1.00 82.56 266 LEU A CA 1
ATOM 2092 C C . LEU A 1 266 ? 8.383 -5.369 -9.891 1.00 82.56 266 LEU A C 1
ATOM 2094 O O . LEU A 1 266 ? 7.167 -5.190 -9.814 1.00 82.56 266 LEU A O 1
ATOM 2098 N N . PHE A 1 267 ? 9.209 -4.525 -10.494 1.00 82.50 267 PHE A N 1
ATOM 2099 C CA . PHE A 1 267 ? 8.799 -3.251 -11.050 1.00 82.50 267 PHE A CA 1
ATOM 2100 C C . PHE A 1 267 ? 9.446 -3.034 -12.410 1.00 82.50 267 PHE A C 1
ATOM 2102 O O . PHE A 1 267 ? 10.666 -2.896 -12.506 1.00 82.50 267 PHE A O 1
ATOM 2109 N N . ALA A 1 268 ? 8.632 -2.991 -13.459 1.00 85.06 268 ALA A N 1
ATOM 2110 C CA . ALA A 1 268 ? 9.078 -2.673 -14.805 1.00 85.06 268 ALA A CA 1
ATOM 2111 C C . ALA A 1 268 ? 8.758 -1.212 -15.146 1.00 85.06 268 ALA A C 1
ATOM 2113 O O . ALA A 1 268 ? 7.623 -0.757 -14.986 1.00 85.06 268 ALA A O 1
ATOM 2114 N N . GLN A 1 269 ? 9.765 -0.483 -15.628 1.00 83.94 269 GLN A N 1
ATOM 2115 C CA . GLN A 1 269 ? 9.593 0.819 -16.266 1.00 83.94 269 GLN A CA 1
ATOM 2116 C C . GLN A 1 269 ? 9.403 0.604 -17.762 1.00 83.94 269 GLN A C 1
ATOM 2118 O O . GLN A 1 269 ? 10.296 0.081 -18.431 1.00 83.94 269 GLN A O 1
ATOM 2123 N N . LEU A 1 270 ? 8.238 1.000 -18.267 1.00 83.00 270 LEU A N 1
ATOM 2124 C CA . LEU A 1 270 ? 7.800 0.686 -19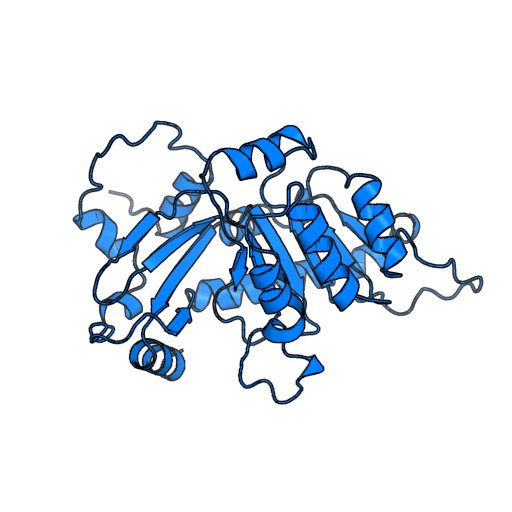.620 1.00 83.00 270 LEU A CA 1
ATOM 2125 C C . LEU A 1 270 ? 7.537 1.952 -20.435 1.00 83.00 270 LEU A C 1
ATOM 2127 O O . LEU A 1 270 ? 7.028 2.952 -19.916 1.00 83.00 270 LEU A O 1
ATOM 2131 N N . SER A 1 271 ? 7.817 1.887 -21.734 1.00 83.56 271 SER A N 1
ATOM 2132 C CA . SER A 1 271 ? 7.242 2.816 -22.708 1.00 83.56 271 SER A CA 1
ATOM 2133 C C . SER A 1 271 ? 5.747 2.525 -22.907 1.00 83.56 271 SER A C 1
ATOM 2135 O O . SER A 1 271 ? 5.261 1.432 -22.598 1.00 83.56 271 SER A O 1
ATOM 2137 N N . SER A 1 272 ? 4.993 3.483 -23.452 1.00 80.88 272 SER A N 1
ATOM 2138 C CA . SER A 1 272 ? 3.560 3.282 -23.722 1.00 80.88 272 SER A CA 1
ATOM 2139 C C . SER A 1 272 ? 3.274 2.057 -24.606 1.00 80.88 272 SER A C 1
ATOM 2141 O O . SER A 1 272 ? 2.391 1.279 -24.240 1.00 80.88 272 SER A O 1
ATOM 2143 N N . PRO A 1 273 ? 4.014 1.803 -25.709 1.00 81.81 273 PRO A N 1
ATOM 2144 C CA . PRO A 1 273 ? 3.825 0.585 -26.498 1.00 81.81 273 PRO A CA 1
ATOM 2145 C C . PRO A 1 273 ? 4.065 -0.704 -25.700 1.00 81.81 273 PRO A C 1
ATOM 2147 O O . PRO A 1 273 ? 3.303 -1.659 -25.840 1.00 81.81 273 PRO A O 1
ATOM 2150 N N . GLN A 1 274 ? 5.091 -0.734 -24.840 1.00 85.56 274 GLN A N 1
ATOM 2151 C CA . GLN A 1 274 ? 5.388 -1.895 -23.994 1.00 85.56 274 GLN A CA 1
ATOM 2152 C C . GLN A 1 274 ? 4.263 -2.163 -22.985 1.00 85.56 274 GLN A C 1
ATOM 2154 O O . GLN A 1 274 ? 3.865 -3.311 -22.806 1.00 85.56 274 GLN A O 1
ATOM 2159 N N . TYR A 1 275 ? 3.721 -1.112 -22.363 1.00 82.56 275 TYR A N 1
ATOM 2160 C CA . TYR A 1 275 ? 2.596 -1.229 -21.434 1.00 82.56 275 TYR A CA 1
ATOM 2161 C C . TYR A 1 275 ? 1.322 -1.732 -22.119 1.00 82.56 275 TYR A C 1
ATOM 2163 O O . TYR A 1 275 ? 0.693 -2.661 -21.619 1.00 82.56 275 TYR A O 1
ATOM 2171 N N . LEU A 1 276 ? 0.967 -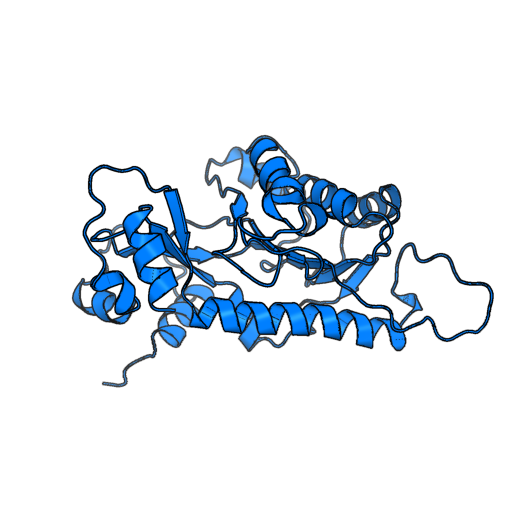1.173 -23.282 1.00 81.56 276 LEU A N 1
ATOM 2172 C CA . LEU A 1 276 ? -0.196 -1.634 -24.046 1.00 81.56 276 LEU A CA 1
ATOM 2173 C C . LEU A 1 276 ? -0.046 -3.099 -24.471 1.00 81.56 276 LEU A C 1
ATOM 2175 O O . LEU A 1 276 ? -0.978 -3.873 -24.281 1.00 81.56 276 LEU A O 1
ATOM 2179 N N . THR A 1 277 ? 1.142 -3.488 -24.945 1.00 83.69 277 THR A N 1
ATOM 2180 C CA . THR A 1 277 ? 1.446 -4.884 -25.300 1.00 83.69 277 THR A CA 1
ATOM 2181 C C . THR A 1 277 ? 1.231 -5.812 -24.104 1.00 83.69 277 THR A C 1
ATOM 2183 O O . THR A 1 277 ? 0.562 -6.831 -24.231 1.00 83.69 277 THR A O 1
ATOM 2186 N N . LEU A 1 278 ? 1.751 -5.465 -22.920 1.00 81.50 278 LEU A N 1
ATOM 2187 C CA . LEU A 1 278 ? 1.561 -6.299 -21.729 1.00 81.50 278 LEU A CA 1
ATOM 2188 C C . LEU A 1 278 ? 0.097 -6.406 -21.313 1.00 81.50 278 LEU A C 1
ATOM 2190 O O . LEU A 1 278 ? -0.361 -7.506 -21.027 1.00 81.50 278 LEU A O 1
ATOM 2194 N N . ARG A 1 279 ? -0.638 -5.294 -21.326 1.00 76.88 279 ARG A N 1
ATOM 2195 C CA . ARG A 1 279 ? -2.052 -5.255 -20.933 1.00 76.88 279 ARG A CA 1
ATOM 2196 C C . ARG A 1 279 ? -2.975 -6.006 -21.899 1.00 76.88 279 ARG A C 1
ATOM 2198 O O . ARG A 1 279 ? -4.055 -6.431 -21.517 1.00 76.88 279 ARG A O 1
ATOM 2205 N N . GLU A 1 280 ? -2.605 -6.137 -23.169 1.00 78.69 280 GLU A N 1
ATOM 2206 C CA . GLU A 1 280 ? -3.384 -6.935 -24.129 1.00 78.69 280 GLU A CA 1
ATOM 2207 C C . GLU A 1 280 ? -3.192 -8.445 -23.931 1.00 78.69 280 GLU A C 1
ATOM 2209 O O . GLU A 1 280 ? -4.048 -9.237 -24.328 1.00 78.69 280 GLU A O 1
ATOM 2214 N N . HIS A 1 281 ? -2.085 -8.849 -23.307 1.00 77.25 281 HIS A N 1
ATOM 2215 C CA . HIS A 1 281 ? -1.742 -10.251 -23.088 1.00 77.25 281 HIS A CA 1
ATOM 2216 C C . HIS A 1 281 ? -2.071 -10.769 -21.677 1.00 77.25 281 HIS A C 1
ATOM 2218 O O . HIS A 1 281 ? -2.091 -11.991 -21.496 1.00 77.25 281 HIS A O 1
ATOM 2224 N N . TYR A 1 282 ? -2.338 -9.882 -20.710 1.00 67.12 282 TYR A N 1
ATOM 2225 C CA . TYR A 1 282 ? -2.549 -10.195 -19.289 1.00 67.12 282 TYR A CA 1
ATOM 2226 C C . TYR A 1 282 ? -3.610 -9.299 -18.651 1.00 67.12 282 TYR A C 1
ATOM 2228 O O . TYR A 1 282 ? -4.361 -9.827 -17.798 1.00 67.12 282 TYR A O 1
#

Nearest PDB structures (foldseek):
  3l2b-assembly1_B  TM=5.898E-01  e=3.110E-01  Clostridium perfringens str. 13
  3w0l-assembly2_D  TM=4.449E-01  e=7.682E+00  Xenopus laevis
  4q7l-assembly2_B  TM=3.538E-01  e=6.837E+00  Thermotoga maritima MSB8

Secondary structure (DSSP, 8-state):
-----HHHHHHHHHTTS--S---S----HHHHTTTS-HHHHTSPP--SSPP-EEE--HHHHHHHHHHHHHHHHHHHHHHHH-GGGEET----SS-PPPS-----EEEEE-S-----HHHHHHHHHSS----EEEPS--SSSEEEEEE-SPPEEEE-SSSEEEEEEEEEEEEESS-B--TT-S-GGGBHIIIIIHHHHHHTT--TTHHHHHHHHHHHHTTTS-EEEE-SSPPPHHHHHHHHHTT--EEEE-GGGS-HHHHHHHHEEEEEEE-HHHHHHHHHH-

Solvent-accessible surface area (backbone atoms only — not comparable to full-atom values): 15890 Å² total; per-residue (Å²): 135,86,81,74,50,57,62,56,56,50,50,45,54,71,71,49,77,66,76,64,85,80,71,88,68,77,75,64,68,81,64,40,72,68,65,49,63,70,73,57,68,70,43,67,63,60,59,97,62,66,71,71,40,58,43,44,49,67,67,60,49,54,51,47,51,52,50,51,52,47,56,30,50,49,52,19,57,48,42,74,79,43,57,89,61,45,42,74,58,77,79,70,94,56,99,60,80,72,72,84,54,67,28,48,31,34,35,42,42,65,53,75,67,75,96,47,71,62,62,52,36,49,44,59,69,65,71,59,69,47,54,76,41,76,47,47,68,32,66,73,30,18,49,35,31,33,32,62,67,85,66,43,79,64,35,71,69,33,40,40,28,29,45,44,47,49,36,35,34,43,40,28,61,72,20,14,48,35,90,79,53,85,49,71,87,31,28,27,45,81,64,40,50,51,57,54,59,69,56,54,85,72,47,65,52,49,67,62,55,49,48,50,46,50,31,62,72,33,51,70,36,41,33,37,40,30,20,70,59,84,77,55,71,67,56,56,50,52,28,47,77,34,50,19,27,36,33,76,41,50,43,84,77,48,61,67,67,60,54,59,61,66,33,41,47,55,43,32,47,23,26,62,71,47,45,51,55,50,60,77,76,103

Radius of gyration: 19.8 Å; Cα contacts (8 Å, |Δi|>4): 467; chains: 1; bounding box: 59×47×52 Å